Protein AF-A0A218WV09-F1 (afdb_monomer_lite)

Radius of gyration: 17.88 Å; chains: 1; bounding box: 42×37×56 Å

Secondary structure (DSSP, 8-state):
-EEEE-EETTEEEEEEEETTTTEEEEEEEETT-SBEEEEBSSPPTTT----SSPPB-GGG-TT-B-GGGT-S--EEEEE-TTS-EEEEEEEEEEEEETTTEEEEEEEEEEEEEE-SSSSTTSSEEEE-SSSTBSHHHHTHHHHTT-EEEE--SSTTS-EEEEEHHHHHHH---SS--PPB--SS--SS-B-----EEETTEEE-

Sequence (204 aa):
MTVPIPGKEGDFLVTVSLGLLSRSLTLILDTGCDLYWTQDIPCPDDGCYKQDDPYYEPSRSSTYSDPQFYHSPSTYKIFYEDKSYSYGYYAKDTLTLGPNYKFPNFVFSCGQNNSSNGFGSTAGILGLGKGTHTLVSQTAYKFNQIFCYCVPPTFSTNGYLLFGLEARKYCHPEMFTPLVSARPARPQYFVNLLSTTIEDQTLS

InterPro domains:
  IPR021109 Aspartic peptidase domain superfamily [G3DSA:2.40.70.10] (2-164)
  IPR021109 Aspartic peptidase domain superfamily [SSF50630] (10-203)
  IPR032861 Xylanase inhibitor, N-terminal [PF14543] (12-66)
  IPR032861 Xylanase inhibitor, N-terminal [PF14543] (71-164)
  IPR033121 Peptidase family A1 domain [PS51767] (12-204)
  IPR051708 Plant Aspartic Proteinase A1 [PTHR47967] (6-204)

Organism: Punica granatum (NCBI:txid22663)

Structure (mmCIF, N/CA/C/O backbone):
data_AF-A0A218WV09-F1
#
_entry.id   AF-A0A218WV09-F1
#
loop_
_atom_site.group_PDB
_atom_site.id
_atom_site.type_symbol
_atom_site.label_atom_id
_atom_site.label_alt_id
_atom_site.label_comp_id
_atom_site.label_asym_id
_atom_site.label_entity_id
_atom_site.label_seq_id
_atom_site.pdbx_PDB_ins_code
_atom_site.Cartn_x
_atom_site.Cartn_y
_atom_site.Cartn_z
_atom_site.occupancy
_atom_site.B_iso_or_equiv
_atom_site.auth_seq_id
_atom_site.auth_comp_id
_atom_site.auth_asym_id
_atom_site.auth_atom_id
_atom_site.pdbx_PDB_model_num
ATOM 1 N N . MET A 1 1 ? -6.439 -15.125 5.267 1.00 81.75 1 MET A N 1
ATOM 2 C CA . MET A 1 1 ? -4.965 -15.043 5.292 1.00 81.75 1 MET A CA 1
ATOM 3 C C . MET A 1 1 ? -4.560 -14.079 6.392 1.00 81.75 1 MET A C 1
ATOM 5 O O . MET A 1 1 ? -5.283 -13.104 6.534 1.00 81.75 1 MET A O 1
ATOM 9 N N . THR A 1 2 ? -3.445 -14.321 7.089 1.00 86.31 2 THR A N 1
ATOM 10 C CA . THR A 1 2 ? -2.868 -13.406 8.090 1.00 86.31 2 THR A CA 1
ATOM 11 C C . THR A 1 2 ? -1.506 -12.894 7.654 1.00 86.31 2 THR A C 1
ATOM 13 O O . THR A 1 2 ? -0.679 -13.677 7.191 1.00 86.31 2 THR A O 1
ATOM 16 N N . VAL A 1 3 ? -1.288 -11.590 7.809 1.00 90.31 3 VAL A N 1
ATOM 17 C CA . VAL A 1 3 ? -0.036 -10.887 7.520 1.00 90.31 3 VAL A CA 1
ATOM 18 C C . VAL A 1 3 ? 0.353 -10.078 8.766 1.00 90.31 3 VAL A C 1
ATOM 20 O O . VAL A 1 3 ? -0.510 -9.386 9.305 1.00 90.31 3 VAL A O 1
ATOM 23 N N . PRO A 1 4 ? 1.590 -10.181 9.281 1.00 92.38 4 PRO A N 1
ATOM 24 C CA . PRO A 1 4 ? 2.021 -9.394 10.436 1.00 92.38 4 PRO A CA 1
ATOM 25 C C . PRO A 1 4 ? 2.152 -7.910 10.074 1.00 92.38 4 PRO A C 1
ATOM 27 O O . PRO A 1 4 ? 2.563 -7.594 8.958 1.00 92.38 4 PRO A O 1
ATOM 30 N N . ILE A 1 5 ? 1.848 -7.024 11.027 1.00 92.75 5 ILE A N 1
ATOM 31 C CA . ILE A 1 5 ? 2.069 -5.576 10.884 1.00 92.75 5 ILE A CA 1
ATOM 32 C C . ILE A 1 5 ? 2.971 -5.042 12.013 1.00 92.75 5 ILE A C 1
ATOM 34 O O . ILE A 1 5 ? 2.480 -4.715 13.098 1.00 92.75 5 ILE A O 1
ATOM 38 N N . PRO A 1 6 ? 4.306 -5.031 11.829 1.00 93.56 6 PRO A N 1
ATOM 39 C CA . PRO A 1 6 ? 5.219 -4.404 12.781 1.00 93.56 6 PRO A CA 1
ATOM 40 C C . PRO A 1 6 ? 5.102 -2.877 12.720 1.00 93.56 6 PRO A C 1
ATOM 42 O O . PRO A 1 6 ? 4.717 -2.318 11.693 1.00 93.56 6 PRO A O 1
ATOM 45 N N . GLY A 1 7 ? 5.467 -2.206 13.810 1.00 91.94 7 GLY A N 1
ATOM 46 C CA . GLY A 1 7 ? 5.604 -0.752 13.838 1.00 91.94 7 GLY A CA 1
ATOM 47 C C . GLY A 1 7 ? 7.064 -0.312 13.718 1.00 91.94 7 GLY A C 1
ATOM 48 O O . GLY A 1 7 ? 7.947 -0.957 14.286 1.00 91.94 7 GLY A O 1
ATOM 49 N N . LYS A 1 8 ? 7.330 0.776 12.993 1.00 92.31 8 LYS A N 1
ATOM 50 C CA . LYS A 1 8 ? 8.666 1.374 12.848 1.00 92.31 8 LYS A CA 1
ATOM 51 C C . LYS A 1 8 ? 8.542 2.838 12.433 1.00 92.31 8 LYS A C 1
ATOM 53 O O . LYS A 1 8 ? 7.712 3.163 11.600 1.00 92.31 8 LYS A O 1
ATOM 58 N N . GLU A 1 9 ? 9.380 3.708 13.000 1.00 88.44 9 GLU A N 1
ATOM 59 C CA . GLU A 1 9 ? 9.508 5.124 12.588 1.00 88.44 9 GLU A CA 1
ATOM 60 C C . GLU A 1 9 ? 8.205 5.954 12.619 1.00 88.44 9 GLU A C 1
ATOM 62 O O . GLU A 1 9 ? 8.158 7.037 12.053 1.00 88.44 9 GLU A O 1
ATOM 67 N N . GLY A 1 10 ? 7.184 5.507 13.360 1.00 88.31 10 GLY A N 1
ATOM 68 C CA . GLY A 1 10 ? 5.880 6.180 13.427 1.00 88.31 10 GLY A CA 1
ATOM 69 C C . GLY A 1 10 ? 4.783 5.485 12.618 1.00 88.31 10 GLY A C 1
ATOM 70 O O . GLY A 1 10 ? 3.611 5.781 12.834 1.00 88.31 10 GLY A O 1
ATOM 71 N N . ASP A 1 11 ? 5.148 4.511 11.783 1.00 92.75 11 ASP A N 1
ATOM 72 C CA . ASP A 1 11 ? 4.255 3.834 10.847 1.00 92.75 11 ASP A CA 1
ATOM 73 C C . ASP A 1 11 ? 4.071 2.350 11.165 1.00 92.75 11 ASP A C 1
ATOM 75 O O . ASP A 1 11 ? 4.873 1.723 11.864 1.00 92.75 11 ASP A O 1
ATOM 79 N N . PHE A 1 12 ? 3.014 1.767 10.597 1.00 95.00 12 PHE A N 1
ATOM 80 C CA . PHE A 1 12 ? 2.786 0.325 10.589 1.00 95.00 12 PHE A CA 1
ATOM 81 C C . PHE A 1 12 ? 3.054 -0.230 9.207 1.00 95.00 12 PHE A C 1
ATOM 83 O O . PHE A 1 12 ? 2.583 0.298 8.200 1.00 95.00 12 PHE A O 1
ATOM 90 N N . LEU A 1 13 ? 3.830 -1.303 9.172 1.00 96.00 13 LEU A N 1
ATOM 91 C CA . LEU A 1 13 ? 4.426 -1.795 7.947 1.00 96.00 13 LEU A CA 1
ATOM 92 C C . LEU A 1 13 ? 3.831 -3.131 7.533 1.00 96.00 13 LEU A C 1
ATOM 94 O O . LEU A 1 13 ? 3.253 -3.866 8.330 1.00 96.00 13 LEU A O 1
ATOM 98 N N . VAL A 1 14 ? 4.018 -3.470 6.268 1.00 95.50 14 VAL A N 1
ATOM 99 C CA . VAL A 1 14 ? 3.651 -4.758 5.698 1.00 95.50 14 VAL A CA 1
ATOM 100 C C . VAL A 1 14 ? 4.717 -5.190 4.707 1.00 95.50 14 VAL A C 1
ATOM 102 O O . VAL A 1 14 ? 5.161 -4.405 3.873 1.00 95.50 14 VAL A O 1
ATOM 105 N N . THR A 1 15 ? 5.122 -6.454 4.785 1.00 95.75 15 THR A N 1
ATOM 106 C CA . THR A 1 15 ? 6.059 -7.030 3.821 1.00 95.75 15 THR A CA 1
ATOM 107 C C . THR A 1 15 ? 5.295 -7.815 2.766 1.00 95.75 15 THR A C 1
ATOM 109 O O . THR A 1 15 ? 4.541 -8.744 3.073 1.00 95.75 15 THR A O 1
ATOM 112 N N . VAL A 1 16 ? 5.520 -7.456 1.509 1.00 95.44 16 VAL A N 1
ATOM 113 C CA . VAL A 1 16 ? 5.020 -8.169 0.329 1.00 95.44 16 VAL A CA 1
ATOM 114 C C . VAL A 1 16 ? 6.201 -8.586 -0.533 1.00 95.44 16 VAL A C 1
ATOM 116 O O . VAL A 1 16 ? 7.297 -8.067 -0.349 1.00 95.44 16 VAL A O 1
ATOM 119 N N . SER A 1 17 ? 6.008 -9.495 -1.484 1.00 95.00 17 SER A N 1
ATOM 120 C CA . SER A 1 17 ? 7.031 -9.747 -2.503 1.00 95.00 17 SER A CA 1
ATOM 121 C C . SER A 1 17 ? 6.534 -9.388 -3.894 1.00 95.00 17 SER A C 1
ATOM 123 O O . SER A 1 17 ? 5.402 -9.719 -4.245 1.00 95.00 17 SER A O 1
ATOM 125 N N . LEU A 1 18 ? 7.392 -8.765 -4.701 1.00 93.88 18 LEU A N 1
ATOM 126 C CA . LEU A 1 18 ? 7.148 -8.530 -6.125 1.00 93.88 18 LEU A CA 1
ATOM 127 C C . LEU A 1 18 ? 8.084 -9.382 -6.991 1.00 93.88 18 LEU A C 1
ATOM 129 O O . LEU A 1 18 ? 9.276 -9.527 -6.699 1.00 93.88 18 LEU A O 1
ATOM 133 N N . GLY A 1 19 ? 7.526 -9.924 -8.073 1.00 91.25 19 GLY A N 1
ATOM 134 C CA . GLY A 1 19 ? 8.240 -10.698 -9.085 1.00 91.25 19 GLY A CA 1
ATOM 135 C C . GLY A 1 19 ? 8.457 -12.170 -8.738 1.00 91.25 19 GLY A C 1
ATOM 136 O O . GLY A 1 19 ? 8.300 -12.605 -7.598 1.00 91.25 19 GLY A O 1
ATOM 137 N N . LEU A 1 20 ? 8.821 -12.971 -9.746 1.00 73.44 20 LEU A N 1
ATOM 138 C CA . LEU A 1 20 ? 8.926 -14.434 -9.616 1.00 73.44 20 LEU A CA 1
ATOM 139 C C . LEU A 1 20 ? 10.106 -14.905 -8.742 1.00 73.44 20 LEU A C 1
ATOM 141 O O . LEU A 1 20 ? 10.037 -15.982 -8.154 1.00 73.44 20 LEU A O 1
ATOM 145 N N . LEU A 1 21 ? 11.163 -14.094 -8.621 1.00 69.75 21 LEU A N 1
ATOM 146 C CA . LEU A 1 21 ? 12.259 -14.310 -7.664 1.00 69.75 21 LEU A CA 1
ATOM 147 C C . LEU A 1 21 ? 12.005 -13.629 -6.304 1.00 69.75 21 LEU A C 1
ATOM 149 O O . LEU A 1 21 ? 12.926 -13.543 -5.497 1.00 69.75 21 LEU A O 1
ATOM 153 N N . SER A 1 22 ? 10.769 -13.164 -6.070 1.00 64.31 22 SER A N 1
ATOM 154 C CA . SER A 1 22 ? 10.226 -12.622 -4.821 1.00 64.31 22 SER A CA 1
ATOM 155 C C . SER A 1 22 ? 11.206 -11.750 -4.044 1.00 64.31 22 SER A C 1
ATOM 157 O O . SER A 1 22 ? 11.733 -12.161 -3.009 1.00 64.31 22 SER A O 1
ATOM 159 N N . ARG A 1 23 ? 11.428 -10.515 -4.503 1.00 83.94 23 ARG A N 1
ATOM 160 C CA . ARG A 1 23 ? 12.055 -9.523 -3.623 1.00 83.94 23 ARG A CA 1
ATOM 161 C C . ARG A 1 23 ? 11.025 -9.042 -2.623 1.00 83.94 23 ARG A C 1
ATOM 163 O O . ARG A 1 23 ? 9.975 -8.546 -3.027 1.00 83.94 23 ARG A O 1
ATOM 170 N N . SER A 1 24 ? 11.326 -9.225 -1.345 1.00 93.19 24 SER A N 1
ATOM 171 C CA . SER A 1 24 ? 10.521 -8.672 -0.265 1.00 93.19 24 SER A CA 1
ATOM 172 C C . SER A 1 24 ? 10.696 -7.161 -0.205 1.00 93.19 24 SER A C 1
ATOM 174 O O . SER A 1 24 ? 11.817 -6.667 -0.273 1.00 93.19 24 SER A O 1
ATOM 176 N N . LEU A 1 25 ? 9.575 -6.462 -0.094 1.00 95.69 25 LEU A N 1
ATOM 177 C CA . LEU A 1 25 ? 9.480 -5.020 0.041 1.00 95.69 25 LEU A CA 1
ATOM 178 C C . LEU A 1 25 ? 8.601 -4.723 1.248 1.00 95.69 25 LEU A C 1
ATOM 180 O O . LEU A 1 25 ? 7.471 -5.213 1.345 1.00 95.69 25 LEU A O 1
ATOM 184 N N . THR A 1 26 ? 9.133 -3.930 2.160 1.00 97.06 26 THR A N 1
ATOM 185 C CA . THR A 1 26 ? 8.478 -3.490 3.381 1.00 97.06 26 THR A CA 1
ATOM 186 C C . THR A 1 26 ? 7.917 -2.102 3.147 1.00 97.06 26 THR A C 1
ATOM 188 O O . THR A 1 26 ? 8.650 -1.148 2.893 1.00 97.06 26 THR A O 1
ATOM 191 N N . LEU A 1 27 ? 6.596 -2.009 3.201 1.00 97.44 27 LEU A N 1
ATOM 192 C CA . LEU A 1 27 ? 5.825 -0.847 2.781 1.00 97.44 27 LEU A CA 1
ATOM 193 C C . LEU A 1 27 ? 5.017 -0.315 3.958 1.00 97.44 27 LEU A C 1
ATOM 195 O O . LEU A 1 27 ? 4.593 -1.092 4.814 1.00 97.44 27 LEU A O 1
ATOM 199 N N . ILE A 1 28 ? 4.744 0.983 3.962 1.00 97.12 28 ILE A N 1
ATOM 200 C CA . ILE A 1 28 ? 3.787 1.591 4.888 1.00 97.12 28 ILE A CA 1
ATOM 201 C C . ILE A 1 28 ? 2.377 1.114 4.526 1.00 97.12 28 ILE A C 1
ATOM 203 O O . ILE A 1 28 ? 1.977 1.131 3.358 1.00 97.12 28 ILE A O 1
ATOM 207 N N . LEU A 1 29 ? 1.621 0.666 5.526 1.00 96.00 29 LEU A N 1
ATOM 208 C CA . LEU A 1 29 ? 0.231 0.256 5.377 1.00 96.00 29 LEU A CA 1
ATOM 209 C C . LEU A 1 29 ? -0.692 1.477 5.461 1.00 96.00 29 LEU A C 1
ATOM 211 O O . LEU A 1 29 ? -0.882 2.029 6.542 1.00 96.00 29 LEU A O 1
ATOM 215 N N . ASP A 1 30 ? -1.325 1.857 4.350 1.00 95.50 30 ASP A N 1
ATOM 216 C CA . ASP A 1 30 ? -2.098 3.103 4.284 1.00 95.50 30 ASP A CA 1
ATOM 217 C C . ASP A 1 30 ? -3.535 2.876 3.783 1.00 95.50 30 ASP A C 1
ATOM 219 O O . ASP A 1 30 ? -3.783 2.607 2.607 1.00 95.50 30 ASP A O 1
ATOM 223 N N . THR A 1 31 ? -4.523 3.011 4.674 1.00 95.00 31 THR A N 1
ATOM 224 C CA . THR A 1 31 ? -5.956 2.904 4.321 1.00 95.00 31 THR A CA 1
ATOM 225 C C . THR A 1 31 ? -6.530 4.168 3.673 1.00 95.00 31 THR A C 1
ATOM 227 O O . THR A 1 31 ? -7.656 4.141 3.166 1.00 95.00 31 THR A O 1
ATOM 230 N N . GLY A 1 32 ? -5.768 5.262 3.664 1.00 93.06 32 GLY A N 1
ATOM 231 C CA . GLY A 1 32 ? -6.100 6.526 3.021 1.00 93.06 32 GLY A CA 1
ATOM 232 C C . GLY A 1 32 ? -5.577 6.669 1.587 1.00 93.06 32 GLY A C 1
ATOM 233 O O . GLY A 1 32 ? -6.049 7.554 0.871 1.00 93.06 32 GLY A O 1
ATOM 234 N N . CYS A 1 33 ? -4.671 5.789 1.149 1.00 93.12 33 CYS A N 1
ATOM 235 C CA . CYS A 1 33 ? -4.079 5.777 -0.193 1.00 93.12 33 CYS A CA 1
ATOM 236 C C . CYS A 1 33 ? -4.790 4.799 -1.153 1.00 93.12 33 CYS A C 1
ATOM 238 O O . CYS A 1 33 ? -5.157 3.681 -0.777 1.00 93.12 33 CYS A O 1
ATOM 240 N N . ASP A 1 34 ? -4.967 5.195 -2.418 1.00 91.56 34 ASP A N 1
ATOM 241 C CA . ASP A 1 34 ? -5.608 4.412 -3.489 1.00 91.56 34 ASP A CA 1
ATOM 242 C C . ASP A 1 34 ? -4.667 3.640 -4.415 1.00 91.56 34 ASP A C 1
ATOM 244 O O . ASP A 1 34 ? -5.123 3.038 -5.397 1.00 91.56 34 ASP A O 1
ATOM 248 N N . LEU A 1 35 ? -3.379 3.586 -4.101 1.00 93.25 35 LEU A N 1
ATOM 249 C CA . LEU A 1 35 ? -2.423 2.854 -4.915 1.00 93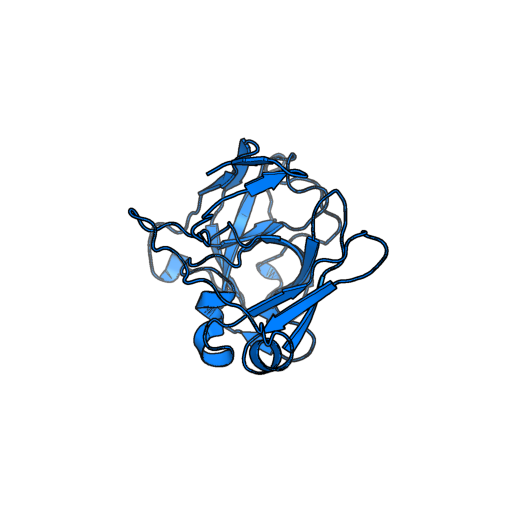.25 35 LEU A CA 1
ATOM 250 C C . LEU A 1 35 ? -1.333 2.191 -4.077 1.00 93.25 35 LEU A C 1
ATOM 252 O O . LEU A 1 35 ? -1.027 2.600 -2.959 1.00 93.25 35 LEU A O 1
ATOM 256 N N . TYR A 1 36 ? -0.743 1.147 -4.645 1.00 95.62 36 TYR A N 1
ATOM 257 C CA . TYR A 1 36 ? 0.544 0.624 -4.207 1.00 95.62 36 TYR A CA 1
ATOM 258 C C . TYR A 1 36 ? 1.632 1.278 -5.068 1.00 95.62 36 TYR A C 1
ATOM 260 O O . TYR A 1 36 ? 1.615 1.095 -6.285 1.00 95.62 36 TYR A O 1
ATOM 268 N N . TRP A 1 37 ? 2.584 1.989 -4.451 1.00 96.25 37 TRP A N 1
ATOM 269 C CA . TRP A 1 37 ? 3.856 2.340 -5.087 1.00 96.25 37 TRP A CA 1
ATOM 270 C C . TRP A 1 37 ? 5.095 1.840 -4.321 1.00 96.25 37 TRP A C 1
ATOM 272 O O . TRP A 1 37 ? 5.062 1.667 -3.102 1.00 96.25 37 TRP A O 1
ATOM 282 N N . THR A 1 38 ? 6.196 1.621 -5.043 1.00 96.69 38 THR A N 1
ATOM 283 C CA . THR A 1 38 ? 7.529 1.336 -4.484 1.00 96.69 38 THR A CA 1
ATOM 284 C C . THR A 1 38 ? 8.628 1.989 -5.316 1.00 96.69 38 THR A C 1
ATOM 286 O O . THR A 1 38 ? 8.418 2.226 -6.504 1.00 96.69 38 THR A O 1
ATOM 289 N N . GLN A 1 39 ? 9.789 2.272 -4.721 1.00 95.81 39 GLN A N 1
ATOM 290 C CA . GLN A 1 39 ? 10.946 2.773 -5.468 1.00 95.81 39 GLN A CA 1
ATOM 291 C C . GLN A 1 39 ? 11.576 1.664 -6.321 1.00 95.81 39 GLN A C 1
ATOM 293 O O . GLN A 1 39 ? 11.763 0.529 -5.863 1.00 95.81 39 GLN A O 1
ATOM 298 N N . ASP A 1 40 ? 11.944 1.998 -7.553 1.00 93.50 40 ASP A N 1
ATOM 299 C CA . ASP A 1 40 ? 12.523 1.063 -8.513 1.00 93.50 40 ASP A CA 1
ATOM 300 C C . ASP A 1 40 ? 13.805 1.593 -9.166 1.00 93.50 40 ASP A C 1
ATOM 302 O O . ASP A 1 40 ? 14.111 2.782 -9.110 1.00 93.50 40 ASP A O 1
ATOM 306 N N . ILE A 1 41 ? 14.581 0.685 -9.767 1.00 90.81 41 ILE A N 1
ATOM 307 C CA . ILE A 1 41 ? 15.808 1.018 -10.497 1.00 90.81 41 ILE A CA 1
ATOM 308 C C . ILE A 1 41 ? 15.689 0.799 -12.017 1.00 90.81 41 ILE A C 1
ATOM 310 O O . ILE A 1 41 ? 15.055 -0.169 -12.444 1.00 90.81 41 ILE A O 1
ATOM 314 N N . PRO A 1 42 ? 16.370 1.627 -12.840 1.00 89.81 42 PRO A N 1
ATOM 315 C CA . PRO A 1 42 ? 17.249 2.733 -12.440 1.00 89.81 42 PRO A CA 1
ATOM 316 C C . PRO A 1 42 ? 16.455 3.867 -11.791 1.00 89.81 42 PRO A C 1
ATOM 318 O O . PRO A 1 42 ? 15.387 4.212 -12.278 1.00 89.81 42 PRO A O 1
ATOM 321 N N . CYS A 1 43 ? 16.969 4.409 -10.686 1.00 85.88 43 CYS A N 1
ATOM 322 C CA . CYS A 1 43 ? 16.394 5.603 -10.090 1.00 85.88 43 CYS A CA 1
ATOM 323 C C . CYS A 1 43 ? 17.270 6.802 -10.462 1.00 85.88 43 CYS A C 1
ATOM 325 O O . CYS A 1 43 ? 18.494 6.690 -10.352 1.00 85.88 43 CYS A O 1
ATOM 327 N N . PRO A 1 44 ? 16.688 7.925 -10.914 1.00 85.62 44 PRO A N 1
ATOM 328 C CA . PRO A 1 44 ? 17.417 9.173 -11.095 1.00 85.62 44 PRO A CA 1
ATOM 329 C C . PRO A 1 44 ? 18.179 9.551 -9.819 1.00 85.62 44 PRO A C 1
ATOM 331 O O . PRO A 1 44 ? 17.666 9.337 -8.723 1.00 85.62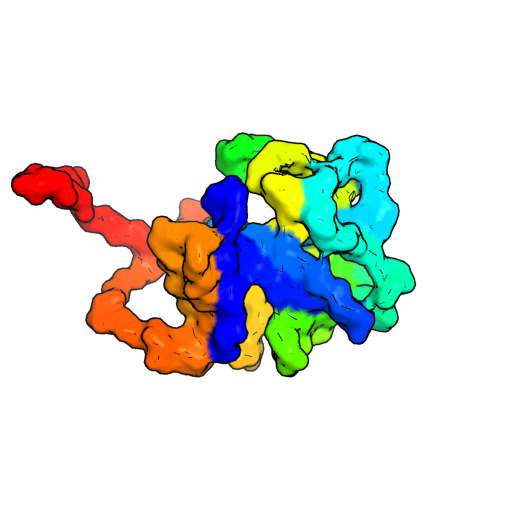 44 PRO A O 1
ATOM 334 N N . ASP A 1 45 ? 19.379 10.122 -9.959 1.00 71.38 45 ASP A N 1
ATOM 335 C CA . ASP A 1 45 ? 20.351 10.269 -8.859 1.00 71.38 45 ASP A CA 1
ATOM 336 C C . ASP A 1 45 ? 19.819 11.031 -7.619 1.00 71.38 45 ASP A C 1
ATOM 338 O O . ASP A 1 45 ? 20.285 10.780 -6.511 1.00 71.38 45 ASP A O 1
ATOM 342 N N . ASP A 1 46 ? 18.784 11.868 -7.782 1.00 78.38 46 ASP A N 1
ATOM 343 C CA . ASP A 1 46 ? 18.085 12.590 -6.698 1.00 78.38 46 ASP A CA 1
ATOM 344 C C . ASP A 1 46 ? 16.597 12.203 -6.544 1.00 78.38 46 ASP A C 1
ATOM 346 O O . ASP A 1 46 ? 15.854 12.817 -5.778 1.00 78.38 46 ASP A O 1
ATOM 350 N N . GLY A 1 47 ? 16.126 11.218 -7.311 1.00 88.38 47 GLY A N 1
ATOM 351 C CA . GLY A 1 47 ? 14.718 10.828 -7.375 1.00 88.38 47 GLY A CA 1
ATOM 352 C C . GLY A 1 47 ? 14.290 9.824 -6.304 1.00 88.38 47 GLY A C 1
ATOM 353 O O . GLY A 1 47 ? 13.099 9.694 -6.040 1.00 88.38 47 GLY A O 1
ATOM 354 N N . CYS A 1 48 ? 15.226 9.121 -5.667 1.00 94.62 48 CYS A N 1
ATOM 355 C CA . CYS A 1 48 ? 14.911 8.127 -4.642 1.00 94.62 48 CYS A CA 1
ATOM 356 C C . CYS A 1 48 ? 15.609 8.429 -3.327 1.00 94.62 48 CYS A C 1
ATOM 358 O O . CYS A 1 48 ? 16.781 8.806 -3.284 1.00 94.62 48 CYS A O 1
ATOM 360 N N . TYR A 1 49 ? 14.896 8.189 -2.234 1.00 94.44 49 TYR A N 1
ATOM 361 C CA . TYR A 1 49 ? 15.463 8.230 -0.897 1.00 94.44 49 TYR A CA 1
ATOM 362 C C . TYR A 1 49 ? 16.029 6.860 -0.516 1.00 94.44 49 TYR A C 1
ATOM 364 O O . TYR A 1 49 ? 15.649 5.821 -1.058 1.00 94.44 49 TYR A O 1
ATOM 372 N N . LYS A 1 50 ? 16.949 6.852 0.451 1.00 93.94 50 LYS A N 1
ATOM 373 C CA . LYS A 1 50 ? 17.525 5.609 0.969 1.00 93.94 50 LYS A CA 1
ATOM 374 C C . LYS A 1 50 ? 16.465 4.809 1.722 1.00 93.94 50 LYS A C 1
ATOM 376 O O . LYS A 1 50 ? 15.863 5.322 2.658 1.00 93.94 50 LYS A O 1
ATOM 381 N N . GLN A 1 51 ? 16.317 3.547 1.353 1.00 94.38 51 GLN A N 1
ATOM 382 C CA . GLN A 1 51 ? 15.459 2.569 2.017 1.00 94.38 51 GLN A CA 1
ATOM 383 C C . GLN A 1 51 ? 16.288 1.378 2.514 1.00 94.38 51 GLN A C 1
ATOM 385 O O . GLN A 1 51 ? 17.406 1.161 2.041 1.00 94.38 51 GLN A O 1
ATOM 390 N N . ASP A 1 52 ? 15.740 0.614 3.456 1.00 95.75 52 ASP A N 1
ATOM 391 C CA . ASP A 1 52 ? 16.397 -0.571 4.022 1.00 95.75 52 ASP A CA 1
ATOM 392 C C . ASP A 1 52 ? 16.388 -1.759 3.055 1.00 95.75 52 ASP A C 1
ATOM 394 O O . ASP A 1 52 ? 17.396 -2.450 2.886 1.00 95.75 52 ASP A O 1
ATOM 398 N N . ASP A 1 53 ? 15.244 -2.000 2.413 1.00 95.31 53 ASP A N 1
ATOM 399 C CA . ASP A 1 53 ? 15.107 -3.068 1.427 1.00 95.31 53 ASP A CA 1
ATOM 400 C C . ASP A 1 53 ? 15.778 -2.673 0.103 1.00 95.31 53 ASP A C 1
ATOM 402 O O . ASP A 1 53 ? 15.819 -1.492 -0.241 1.00 95.31 53 ASP A O 1
ATOM 406 N N . PRO A 1 54 ? 16.252 -3.623 -0.718 1.00 92.88 54 PRO A N 1
ATOM 407 C CA . PRO A 1 54 ? 16.702 -3.308 -2.068 1.00 92.88 54 PRO A CA 1
ATOM 408 C C . PRO A 1 54 ? 15.579 -2.681 -2.901 1.00 92.88 54 PRO A C 1
ATOM 410 O O . PRO A 1 54 ? 14.432 -3.120 -2.825 1.00 92.88 54 PRO A O 1
ATOM 413 N N . TYR A 1 55 ? 15.924 -1.730 -3.770 1.00 93.81 55 TYR A N 1
ATOM 414 C CA . TYR A 1 55 ? 14.983 -1.206 -4.760 1.00 93.81 55 TYR A CA 1
ATOM 415 C C . TYR A 1 55 ? 14.391 -2.330 -5.624 1.00 93.81 55 TYR A C 1
ATOM 417 O O . TYR A 1 55 ? 15.052 -3.349 -5.905 1.00 93.81 55 TYR A O 1
ATOM 425 N N . TYR A 1 56 ? 13.147 -2.139 -6.066 1.00 94.50 56 TYR A N 1
ATOM 426 C CA . TYR A 1 56 ? 12.536 -3.025 -7.049 1.00 94.50 56 TYR A CA 1
ATOM 427 C C . TYR A 1 56 ? 13.299 -2.931 -8.378 1.00 94.50 56 TYR A C 1
ATOM 429 O O . TYR A 1 56 ? 13.717 -1.860 -8.801 1.00 94.50 56 TYR A O 1
ATOM 437 N N . GLU A 1 57 ? 13.524 -4.066 -9.035 1.00 92.56 57 GLU A N 1
ATOM 438 C CA . GLU A 1 57 ? 14.338 -4.134 -10.250 1.00 92.56 57 GLU A CA 1
ATOM 439 C C . GLU A 1 57 ? 13.555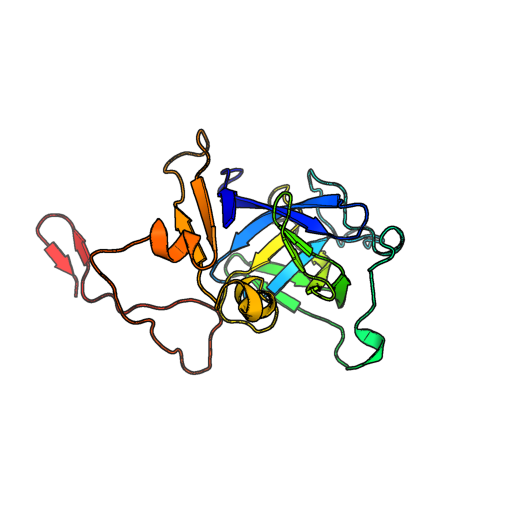 -4.881 -11.339 1.00 92.56 57 GLU A C 1
ATOM 441 O O . GLU A 1 57 ? 13.604 -6.118 -11.380 1.00 92.56 57 GLU A O 1
ATOM 446 N N . PRO A 1 58 ? 12.828 -4.154 -12.214 1.00 91.12 58 PRO A N 1
ATOM 447 C CA . PRO A 1 58 ? 11.982 -4.745 -13.252 1.00 91.12 58 PRO A CA 1
ATOM 448 C C . PRO A 1 58 ? 12.708 -5.789 -14.110 1.00 91.12 58 PRO A C 1
ATOM 450 O O . PRO A 1 58 ? 12.175 -6.863 -14.384 1.00 91.12 58 PRO A O 1
ATOM 453 N N . SER A 1 59 ? 13.968 -5.515 -14.469 1.00 90.62 59 SER A N 1
ATOM 454 C CA . SER A 1 59 ? 14.806 -6.374 -15.322 1.00 90.62 59 SER A CA 1
ATOM 455 C C . SER A 1 59 ? 15.081 -7.764 -14.736 1.00 90.62 59 SER A C 1
ATOM 457 O O . SER A 1 59 ? 15.471 -8.675 -15.466 1.00 90.62 59 SER A O 1
ATOM 459 N N . ARG A 1 60 ? 14.879 -7.952 -13.425 1.00 91.19 60 ARG A N 1
ATOM 460 C CA . ARG A 1 60 ? 15.105 -9.227 -12.728 1.00 91.19 60 ARG A CA 1
ATOM 461 C C . ARG A 1 60 ? 13.840 -10.039 -12.500 1.00 91.19 60 ARG A C 1
ATOM 463 O O . ARG A 1 60 ? 13.925 -11.128 -11.928 1.00 91.19 60 ARG A O 1
ATOM 470 N N . SER A 1 61 ? 12.688 -9.545 -12.937 1.00 92.62 61 SER A N 1
ATOM 471 C CA . SER A 1 61 ? 11.431 -10.272 -12.849 1.00 92.62 61 SER A CA 1
ATOM 472 C C . SER A 1 61 ? 10.999 -10.773 -14.222 1.00 92.62 61 SER A C 1
ATOM 474 O O . SER A 1 61 ? 10.702 -9.998 -15.124 1.00 92.62 61 SER A O 1
ATOM 476 N N . SER A 1 62 ? 10.904 -12.093 -14.378 1.00 93.00 62 SER A N 1
ATOM 477 C CA . SER A 1 62 ? 10.387 -12.710 -15.606 1.00 93.00 62 SER A CA 1
ATOM 478 C C . SER A 1 62 ? 8.875 -12.543 -15.786 1.00 93.00 62 SER A C 1
ATOM 480 O O . SER A 1 62 ? 8.350 -12.878 -16.845 1.00 93.00 62 SER A O 1
ATOM 482 N N . THR A 1 63 ? 8.170 -12.058 -14.760 1.00 93.69 63 THR A N 1
ATOM 483 C CA . THR A 1 63 ? 6.727 -11.780 -14.790 1.00 93.69 63 THR A CA 1
ATOM 484 C C . THR A 1 63 ? 6.408 -10.288 -14.867 1.00 93.69 63 THR A C 1
ATOM 486 O O . THR A 1 63 ? 5.230 -9.928 -14.894 1.00 93.69 63 THR A O 1
ATOM 489 N N . TYR A 1 64 ? 7.433 -9.430 -14.925 1.00 92.94 64 TYR A N 1
ATOM 490 C CA . TYR A 1 64 ? 7.254 -8.005 -15.159 1.00 92.94 64 TYR A CA 1
ATOM 491 C C . TYR A 1 64 ? 6.673 -7.753 -16.552 1.00 92.94 64 TYR A C 1
ATOM 493 O O . TYR A 1 64 ? 7.062 -8.377 -17.542 1.00 92.94 64 TYR A O 1
ATOM 501 N N . SER A 1 65 ? 5.752 -6.800 -16.634 1.00 89.88 65 SER A N 1
ATOM 502 C CA . SER A 1 65 ? 5.259 -6.264 -17.896 1.00 89.88 65 SER A CA 1
ATOM 503 C C . SER A 1 65 ? 4.957 -4.776 -17.768 1.00 89.88 65 SER A C 1
ATOM 505 O O . SER A 1 65 ? 4.366 -4.318 -16.787 1.00 89.88 65 SER A O 1
ATOM 507 N N . ASP A 1 66 ? 5.353 -4.020 -18.787 1.00 82.06 66 ASP A N 1
ATOM 508 C CA . ASP A 1 66 ? 5.078 -2.591 -18.862 1.00 82.06 66 ASP A CA 1
ATOM 509 C C . ASP A 1 66 ? 3.628 -2.360 -19.343 1.00 82.06 66 ASP A C 1
ATOM 511 O O . ASP A 1 66 ? 3.261 -2.803 -20.441 1.00 82.06 66 ASP A O 1
ATOM 515 N N . PRO A 1 67 ? 2.765 -1.680 -18.563 1.00 69.06 67 PRO A N 1
ATOM 516 C CA . PRO A 1 67 ? 1.409 -1.348 -18.987 1.00 69.06 67 PRO A CA 1
ATOM 517 C C . PRO A 1 67 ? 1.361 -0.352 -20.155 1.00 69.06 67 PRO A C 1
ATOM 519 O O . PRO A 1 67 ? 0.295 -0.222 -20.766 1.00 69.06 67 PRO A O 1
ATOM 522 N N . GLN A 1 68 ? 2.481 0.291 -20.525 1.00 62.66 68 GLN A N 1
ATOM 523 C CA . GLN A 1 68 ? 2.594 1.153 -21.711 1.00 62.66 68 GLN A CA 1
ATOM 524 C C . GLN A 1 68 ? 2.149 0.473 -23.007 1.00 62.66 68 GLN A C 1
ATOM 526 O O . GLN A 1 68 ? 1.766 1.161 -23.950 1.00 62.66 68 GLN A O 1
ATOM 531 N N . PHE A 1 69 ? 2.128 -0.861 -23.056 1.00 54.88 69 PHE A N 1
ATOM 532 C CA . PHE A 1 69 ? 1.666 -1.581 -24.239 1.00 54.88 69 PHE A CA 1
ATOM 533 C C . PHE A 1 69 ? 0.158 -1.424 -24.522 1.00 54.88 69 PHE A C 1
ATOM 535 O O . PHE A 1 69 ? -0.283 -1.822 -25.598 1.00 54.88 69 PHE A O 1
ATOM 542 N N . TYR A 1 70 ? -0.638 -0.852 -23.600 1.00 51.12 70 TYR A N 1
ATOM 543 C CA . TYR A 1 70 ? -2.097 -0.796 -23.765 1.00 51.12 70 TYR A CA 1
ATOM 544 C C . TYR A 1 70 ? -2.766 0.576 -23.572 1.00 51.12 70 TYR A C 1
ATOM 546 O O . TYR A 1 70 ? -3.684 0.847 -24.339 1.00 51.12 70 TYR A O 1
ATOM 554 N N . HIS A 1 71 ? -2.354 1.471 -22.656 1.00 50.53 71 HIS A N 1
ATOM 555 C CA . HIS A 1 71 ? -3.042 2.772 -22.479 1.00 50.53 71 HIS A CA 1
ATOM 556 C C . HIS A 1 71 ? -2.151 3.902 -21.919 1.00 50.53 71 HIS A C 1
ATOM 558 O O . HIS A 1 71 ? -1.343 3.688 -21.021 1.00 50.53 71 HIS A O 1
ATOM 564 N N . SER A 1 72 ? -2.353 5.124 -22.431 1.00 51.44 72 SER A N 1
ATOM 565 C CA . SER A 1 72 ? -1.765 6.384 -21.945 1.00 51.44 72 SER A CA 1
ATOM 566 C C . SER A 1 72 ? -2.816 7.165 -21.134 1.00 51.44 72 SER A C 1
ATOM 568 O O . SER A 1 72 ? -3.969 7.211 -21.575 1.00 51.44 72 SER A O 1
ATOM 570 N N . PRO A 1 73 ? -2.474 7.789 -19.988 1.00 58.28 73 PRO A N 1
ATOM 571 C CA . PRO A 1 73 ? -1.123 7.983 -19.462 1.00 58.28 73 PRO A CA 1
ATOM 572 C C . PRO A 1 73 ? -0.614 6.796 -18.636 1.00 58.28 73 PRO A C 1
ATOM 574 O O . PRO A 1 73 ? -1.297 6.287 -17.753 1.00 58.28 73 PRO A O 1
ATOM 577 N N . SER A 1 74 ? 0.635 6.406 -18.891 1.00 80.44 74 SER A N 1
ATOM 578 C CA . SER A 1 74 ? 1.377 5.398 -18.126 1.00 80.44 74 SER A CA 1
ATOM 579 C C . SER A 1 74 ? 1.964 5.936 -16.820 1.00 80.44 74 SER A C 1
ATOM 581 O O . SER A 1 74 ? 2.625 5.192 -16.105 1.00 80.44 74 SER A O 1
ATOM 583 N N . THR A 1 75 ? 1.749 7.215 -16.504 1.00 90.06 75 THR A N 1
ATOM 584 C CA . THR A 1 75 ? 2.356 7.893 -15.356 1.00 90.06 75 THR A CA 1
ATOM 585 C C . THR A 1 75 ? 1.379 8.087 -14.207 1.00 90.06 75 THR A C 1
ATOM 587 O O . THR A 1 75 ? 0.170 8.220 -14.406 1.00 90.06 75 THR A O 1
ATOM 590 N N . TYR A 1 76 ? 1.915 8.142 -12.990 1.00 91.44 76 TYR A N 1
ATOM 591 C CA . TYR A 1 76 ? 1.160 8.491 -11.792 1.00 91.44 76 TYR A CA 1
ATOM 592 C C . TYR A 1 76 ? 1.848 9.623 -11.03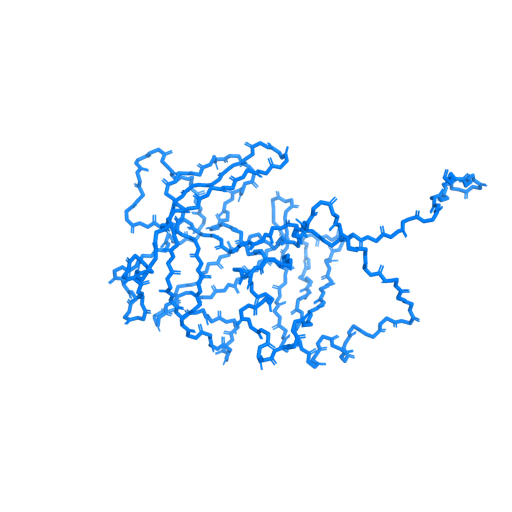3 1.00 91.44 76 TYR A C 1
ATOM 594 O O . TYR A 1 76 ? 3.060 9.838 -11.142 1.00 91.44 76 TYR A O 1
ATOM 602 N N . LYS A 1 77 ? 1.042 10.350 -10.259 1.00 94.19 77 LYS A N 1
ATOM 603 C CA . LYS A 1 77 ? 1.503 11.354 -9.307 1.00 94.19 77 LYS A CA 1
ATOM 604 C C . LYS A 1 77 ? 0.636 11.297 -8.062 1.00 94.19 77 LYS A C 1
ATOM 606 O O . LYS A 1 77 ? -0.587 11.312 -8.190 1.00 94.19 77 LYS A O 1
ATOM 611 N N . ILE A 1 78 ? 1.259 11.270 -6.891 1.00 93.88 78 ILE A N 1
ATOM 612 C CA . ILE A 1 78 ? 0.566 11.307 -5.604 1.00 93.88 78 ILE A CA 1
ATOM 613 C C . ILE A 1 78 ? 1.220 12.327 -4.672 1.00 93.88 78 ILE A C 1
ATOM 615 O O . ILE A 1 78 ? 2.441 12.477 -4.654 1.00 93.88 78 ILE A O 1
ATOM 619 N N . PHE A 1 79 ? 0.374 13.033 -3.926 1.00 94.81 79 PHE A N 1
ATOM 620 C CA . PHE A 1 79 ? 0.744 14.009 -2.908 1.00 94.81 79 PHE A CA 1
ATOM 621 C C . PHE A 1 79 ? 0.019 13.648 -1.617 1.00 94.81 79 PHE A C 1
ATOM 623 O O . PHE A 1 79 ? -1.190 13.406 -1.643 1.00 94.81 79 PHE A O 1
ATOM 630 N N . TYR A 1 80 ? 0.747 13.649 -0.511 1.00 94.31 80 TYR A N 1
ATOM 631 C CA . TYR A 1 80 ? 0.220 13.359 0.815 1.00 94.31 80 TYR A CA 1
ATOM 632 C C . TYR A 1 80 ? -0.029 14.651 1.602 1.00 94.31 80 TYR A C 1
ATOM 634 O O . TYR A 1 80 ? 0.467 15.728 1.257 1.00 94.31 80 TYR A O 1
ATOM 642 N N . GLU A 1 81 ? -0.827 14.558 2.668 1.00 91.62 81 GLU A N 1
ATOM 643 C CA . GLU A 1 81 ? -1.192 15.714 3.503 1.00 91.62 81 GLU A CA 1
ATOM 644 C C . GLU A 1 81 ? 0.014 16.323 4.237 1.00 91.62 81 GLU A C 1
ATOM 646 O O . GLU A 1 81 ? 0.067 17.534 4.458 1.00 91.62 81 GLU A O 1
ATOM 651 N N . ASP A 1 82 ? 1.023 15.505 4.539 1.00 92.19 82 ASP A N 1
ATOM 652 C CA . ASP A 1 82 ? 2.299 15.917 5.134 1.00 92.19 82 ASP A CA 1
ATOM 653 C C . ASP A 1 82 ? 3.260 16.583 4.125 1.00 92.19 82 ASP A C 1
ATOM 655 O O . ASP A 1 82 ? 4.387 16.939 4.474 1.00 92.19 82 ASP A O 1
ATOM 659 N N . LYS A 1 83 ? 2.795 16.799 2.884 1.00 94.94 83 LYS A N 1
ATOM 660 C CA . LYS A 1 83 ? 3.529 17.367 1.741 1.00 94.94 83 LYS A CA 1
ATOM 661 C C . LYS A 1 83 ? 4.599 16.448 1.148 1.00 94.94 83 LYS A C 1
ATOM 663 O O . LYS A 1 83 ? 5.334 16.897 0.265 1.00 94.94 83 LYS A O 1
ATOM 668 N N . SER A 1 84 ? 4.696 15.196 1.590 1.00 95.81 84 SER A N 1
ATOM 669 C CA . SER A 1 84 ? 5.466 14.182 0.871 1.00 95.81 84 SER A CA 1
ATOM 670 C C . SER A 1 84 ? 4.797 13.846 -0.471 1.00 95.81 84 SER A C 1
ATOM 672 O O . SER A 1 84 ? 3.612 14.131 -0.697 1.00 95.81 84 SER A O 1
ATOM 674 N N . TYR A 1 85 ? 5.561 13.297 -1.413 1.00 96.56 85 TYR A N 1
ATOM 675 C CA . TYR A 1 85 ? 5.077 12.981 -2.756 1.00 96.56 85 TYR A CA 1
ATOM 676 C C . TYR A 1 85 ? 5.817 11.801 -3.383 1.00 96.56 85 TYR A C 1
ATOM 678 O O . TYR A 1 85 ? 6.940 11.468 -3.005 1.00 96.56 85 TYR A O 1
ATOM 686 N N . SER A 1 86 ? 5.195 11.222 -4.409 1.00 96.69 86 SER A N 1
ATOM 687 C CA . SER A 1 86 ? 5.813 10.225 -5.280 1.00 96.69 86 SER A CA 1
ATOM 688 C C . SER A 1 86 ? 5.310 10.376 -6.720 1.00 96.69 86 SER A C 1
ATOM 690 O O . SER A 1 86 ? 4.118 10.596 -6.969 1.00 96.69 86 SER A O 1
ATOM 692 N N . TYR A 1 87 ? 6.227 10.266 -7.680 1.00 94.69 87 TYR A N 1
ATOM 693 C CA . TYR A 1 87 ? 5.952 10.302 -9.112 1.00 94.69 87 TYR A CA 1
ATOM 694 C C . TYR A 1 87 ? 6.652 9.158 -9.832 1.00 94.69 87 TYR A C 1
ATOM 696 O O . TYR A 1 87 ? 7.782 8.795 -9.507 1.00 94.69 87 TYR A O 1
ATOM 704 N N . GLY A 1 88 ? 6.028 8.679 -10.900 1.00 94.12 88 GLY A N 1
ATOM 705 C CA . GLY A 1 88 ? 6.654 7.705 -11.776 1.00 94.12 88 GLY A CA 1
ATOM 706 C C . GLY A 1 88 ? 5.660 7.109 -12.751 1.00 94.12 88 GLY A C 1
ATOM 707 O O . GLY A 1 88 ? 4.846 7.834 -13.332 1.00 94.12 88 GLY A O 1
ATOM 708 N N . TYR A 1 89 ? 5.723 5.795 -12.933 1.00 92.00 89 TYR A N 1
ATOM 709 C CA . TYR A 1 89 ? 4.932 5.077 -13.926 1.00 92.00 89 TYR A CA 1
ATOM 710 C C . TYR A 1 89 ? 4.247 3.844 -13.340 1.00 92.00 89 TYR A C 1
ATOM 712 O O . TYR A 1 89 ? 4.664 3.314 -12.317 1.00 92.00 89 TYR A O 1
ATOM 720 N N . TYR A 1 90 ? 3.154 3.411 -13.959 1.00 92.94 90 TYR A N 1
ATOM 721 C CA . TYR A 1 90 ? 2.503 2.158 -13.597 1.00 92.94 90 TYR A CA 1
ATOM 722 C C . TYR A 1 90 ? 3.296 0.976 -14.156 1.00 92.94 90 TYR A C 1
ATOM 724 O O . TYR A 1 90 ? 3.851 1.055 -15.247 1.00 92.94 90 TYR A O 1
ATOM 732 N N . ALA A 1 91 ? 3.278 -0.141 -13.443 1.00 92.00 91 ALA A N 1
ATOM 733 C CA . ALA A 1 91 ? 3.906 -1.403 -13.799 1.00 92.00 91 ALA A CA 1
ATOM 734 C C . ALA A 1 91 ? 2.956 -2.568 -13.497 1.00 92.00 91 ALA A C 1
ATOM 736 O O . ALA A 1 91 ? 2.014 -2.434 -12.712 1.00 92.00 91 ALA A O 1
ATOM 737 N N . LYS A 1 92 ? 3.203 -3.727 -14.112 1.00 93.88 92 LYS A N 1
ATOM 738 C CA . LYS A 1 92 ? 2.554 -4.988 -13.749 1.00 93.88 92 LYS A CA 1
ATOM 739 C C . LYS A 1 92 ? 3.594 -6.031 -13.396 1.00 93.88 92 LYS A C 1
ATOM 741 O O . LYS A 1 92 ? 4.559 -6.218 -14.130 1.00 93.88 92 LYS A O 1
ATOM 746 N N . ASP A 1 93 ? 3.352 -6.763 -12.321 1.00 94.81 93 ASP A N 1
ATOM 747 C CA . ASP A 1 93 ? 4.141 -7.941 -11.971 1.00 94.81 93 ASP A CA 1
ATOM 748 C C . ASP A 1 93 ? 3.293 -8.916 -11.138 1.00 94.81 93 ASP A C 1
ATOM 750 O O . ASP A 1 93 ? 2.103 -8.702 -10.898 1.00 94.81 93 ASP A O 1
ATOM 754 N N . THR A 1 94 ? 3.879 -10.026 -10.706 1.00 96.00 94 THR A N 1
ATOM 755 C CA . THR A 1 94 ? 3.264 -10.929 -9.739 1.00 96.00 94 THR A CA 1
ATOM 756 C C . THR A 1 94 ? 3.501 -10.401 -8.332 1.00 96.00 94 THR A C 1
ATOM 758 O O . THR A 1 94 ? 4.632 -10.397 -7.849 1.00 96.00 94 THR A O 1
ATOM 761 N N . LEU A 1 95 ? 2.423 -10.020 -7.652 1.00 96.25 95 LEU A N 1
ATOM 762 C CA . LEU A 1 95 ? 2.445 -9.758 -6.219 1.00 96.25 95 LEU A CA 1
ATOM 763 C C . LEU A 1 95 ? 2.308 -11.072 -5.454 1.00 96.25 95 LEU A C 1
ATOM 765 O O . LEU A 1 95 ? 1.425 -11.877 -5.742 1.00 96.25 95 LEU A O 1
ATOM 769 N N . THR A 1 96 ? 3.126 -11.264 -4.430 1.00 95.12 96 THR A N 1
ATOM 770 C CA . THR A 1 96 ? 2.987 -12.356 -3.471 1.00 95.12 96 THR A CA 1
ATOM 771 C C . THR A 1 96 ? 2.721 -11.789 -2.080 1.00 95.12 96 THR A C 1
ATOM 773 O O . THR A 1 96 ? 3.526 -11.030 -1.541 1.00 95.12 96 THR A O 1
ATOM 776 N N . LEU A 1 97 ? 1.590 -12.172 -1.488 1.00 91.56 97 LEU A N 1
ATOM 777 C CA . LEU A 1 97 ? 1.289 -11.943 -0.082 1.00 91.56 97 LEU A CA 1
ATOM 778 C C . LEU A 1 97 ? 1.594 -13.215 0.711 1.00 91.56 97 LEU A C 1
ATOM 780 O O . LEU A 1 97 ? 1.015 -14.283 0.461 1.00 91.56 97 LEU A O 1
ATOM 784 N N . GLY A 1 98 ? 2.452 -13.082 1.726 1.00 86.56 98 GLY A N 1
ATOM 785 C CA . GLY A 1 98 ? 2.875 -14.196 2.573 1.00 86.56 98 GLY A CA 1
ATOM 786 C C . GLY A 1 98 ? 3.412 -15.379 1.752 1.00 86.56 98 GLY A C 1
ATOM 787 O O . GLY A 1 98 ? 3.892 -15.189 0.640 1.00 86.56 98 GLY A O 1
ATOM 788 N N . PRO A 1 99 ? 3.338 -16.618 2.259 1.00 82.56 99 PRO A N 1
ATOM 789 C CA . PRO A 1 99 ? 3.990 -17.744 1.590 1.00 82.56 99 PRO A CA 1
ATOM 790 C C . PRO A 1 99 ? 3.247 -18.250 0.341 1.00 82.56 99 PRO A C 1
ATOM 792 O O . PRO A 1 99 ? 3.865 -18.840 -0.540 1.00 82.56 99 PRO A O 1
ATOM 795 N N . ASN A 1 100 ? 1.925 -18.042 0.255 1.00 84.00 100 ASN A N 1
ATOM 796 C CA . ASN A 1 100 ? 1.069 -18.840 -0.636 1.00 84.00 100 ASN A CA 1
ATOM 797 C C . ASN A 1 100 ? 0.188 -18.036 -1.601 1.00 84.00 100 ASN A C 1
ATOM 799 O O . ASN A 1 100 ? -0.361 -18.618 -2.536 1.00 84.00 100 ASN A O 1
ATOM 803 N N . TYR A 1 101 ? -0.010 -16.734 -1.388 1.00 92.19 101 TYR A N 1
ATOM 804 C CA . TYR A 1 101 ? -0.999 -15.979 -2.159 1.00 92.19 101 TYR A CA 1
ATOM 805 C C . TYR A 1 101 ? -0.317 -15.176 -3.255 1.00 92.19 101 TYR A C 1
ATOM 807 O O . TYR A 1 101 ? 0.253 -14.126 -2.989 1.00 92.19 101 TYR A O 1
ATOM 815 N N . LYS A 1 102 ? -0.392 -15.681 -4.487 1.00 94.56 102 LYS A N 1
ATOM 816 C CA . LYS A 1 102 ? 0.158 -15.028 -5.677 1.00 94.56 102 LYS A CA 1
ATOM 817 C C . LYS A 1 102 ? -0.955 -14.388 -6.497 1.00 94.56 102 LYS A C 1
ATOM 819 O O . LYS A 1 102 ? -1.954 -15.037 -6.800 1.00 94.56 102 LYS A O 1
ATOM 824 N N . PHE A 1 103 ? -0.743 -13.140 -6.883 1.00 95.69 103 PHE A N 1
ATOM 825 C CA . PHE A 1 103 ? -1.636 -12.329 -7.696 1.00 95.69 103 PHE A CA 1
ATOM 826 C C . PHE A 1 103 ? -0.867 -11.913 -8.955 1.00 95.69 103 PHE A C 1
ATOM 828 O O . PHE A 1 103 ? -0.114 -10.939 -8.916 1.00 95.69 103 PHE A O 1
ATOM 835 N N . PRO A 1 104 ? -0.970 -12.686 -10.050 1.00 94.88 104 PRO A N 1
ATOM 836 C CA . PRO A 1 104 ? -0.323 -12.331 -11.307 1.00 94.88 104 PRO A CA 1
ATOM 837 C C . PRO A 1 104 ? -0.977 -11.089 -11.918 1.00 94.88 104 PRO A C 1
ATOM 839 O O . PRO A 1 104 ? -2.164 -10.839 -11.698 1.00 94.88 104 PRO A O 1
ATOM 842 N N . ASN A 1 105 ? -0.219 -10.359 -12.740 1.00 93.62 105 ASN A N 1
ATOM 843 C CA . ASN A 1 105 ? -0.669 -9.132 -13.409 1.00 93.62 105 ASN A CA 1
ATOM 844 C C . ASN A 1 105 ? -1.166 -8.047 -12.436 1.00 93.62 105 ASN A C 1
ATOM 846 O O . ASN A 1 105 ? -2.042 -7.257 -12.792 1.00 93.62 105 ASN A O 1
ATOM 850 N N . PHE A 1 106 ? -0.626 -8.023 -11.217 1.00 95.00 106 PHE A N 1
ATOM 851 C CA . PHE A 1 106 ? -0.921 -6.998 -10.229 1.00 95.00 106 PHE A CA 1
ATOM 852 C C . PHE A 1 106 ? -0.339 -5.666 -10.702 1.00 95.00 106 PHE A C 1
ATOM 854 O O . PHE A 1 106 ? 0.860 -5.572 -10.965 1.00 95.00 106 PHE A O 1
ATOM 861 N N . VAL A 1 107 ? -1.192 -4.655 -10.827 1.00 94.81 107 VAL A N 1
ATOM 862 C CA . VAL A 1 107 ? -0.821 -3.293 -11.207 1.00 94.81 107 VAL A CA 1
ATOM 863 C C . VAL A 1 107 ? -0.323 -2.552 -9.972 1.00 94.81 107 VAL A C 1
ATOM 865 O O . VAL A 1 107 ? -1.019 -2.477 -8.963 1.00 94.81 107 VAL A O 1
ATOM 868 N N . PHE A 1 108 ? 0.858 -1.969 -10.056 1.00 94.56 108 PHE A N 1
ATOM 869 C CA . PHE A 1 108 ? 1.421 -1.105 -9.023 1.00 94.56 108 PHE A CA 1
ATOM 870 C C . PHE A 1 108 ? 2.155 0.055 -9.690 1.00 94.56 108 PHE A C 1
ATOM 872 O O . PHE A 1 108 ? 2.167 0.179 -10.915 1.00 94.56 108 PHE A O 1
ATOM 879 N N . SER A 1 109 ? 2.737 0.918 -8.878 1.00 94.56 109 SER A N 1
ATOM 880 C CA . SER A 1 109 ? 3.439 2.112 -9.310 1.00 94.56 109 SER A CA 1
ATOM 881 C C . SER A 1 109 ? 4.933 2.020 -8.983 1.00 94.56 109 SER A C 1
ATOM 883 O O . SER A 1 109 ? 5.315 1.726 -7.852 1.00 94.56 109 SER A O 1
ATOM 885 N N . CYS A 1 110 ? 5.768 2.289 -9.980 1.00 94.38 110 CYS A N 1
ATOM 886 C CA . CYS A 1 110 ? 7.219 2.411 -9.892 1.00 94.38 110 CYS A CA 1
ATOM 887 C C . CYS A 1 110 ? 7.596 3.881 -9.660 1.00 94.38 110 CYS A C 1
ATOM 889 O O . CYS A 1 110 ? 7.409 4.717 -10.551 1.00 94.38 110 CYS A O 1
ATOM 891 N N . GLY A 1 111 ? 8.055 4.202 -8.451 1.00 95.19 111 GLY A N 1
ATOM 892 C CA . GLY A 1 111 ? 8.382 5.552 -8.001 1.00 95.19 111 GLY A CA 1
ATOM 893 C C . GLY A 1 111 ? 9.802 5.958 -8.366 1.00 95.19 111 GLY A C 1
ATOM 894 O O . GLY A 1 111 ? 10.764 5.458 -7.791 1.00 95.19 111 GLY A O 1
ATOM 895 N N . GLN A 1 112 ? 9.907 6.937 -9.258 1.00 94.38 112 GLN A N 1
ATOM 896 C CA . GLN A 1 112 ? 11.153 7.435 -9.848 1.00 94.38 112 GLN A CA 1
ATOM 897 C C . GLN A 1 112 ? 11.558 8.816 -9.317 1.00 94.38 112 GLN A C 1
ATOM 899 O O . GLN A 1 112 ? 12.673 9.275 -9.551 1.00 94.38 112 GLN A O 1
ATOM 904 N N . ASN A 1 113 ? 10.634 9.522 -8.666 1.00 95.44 113 ASN A N 1
ATOM 905 C CA . ASN A 1 113 ? 10.890 10.804 -8.025 1.00 95.44 113 ASN A CA 1
ATOM 906 C C . ASN A 1 113 ? 9.998 10.936 -6.786 1.00 95.44 113 ASN A C 1
ATOM 908 O O . ASN A 1 113 ? 8.795 11.181 -6.899 1.00 95.44 113 ASN A O 1
ATOM 912 N N . ASN A 1 114 ? 10.594 10.731 -5.619 1.00 96.12 114 ASN A N 1
ATOM 913 C CA . ASN A 1 114 ? 9.935 10.583 -4.335 1.00 96.12 114 ASN A CA 1
ATOM 914 C C . ASN A 1 114 ? 10.586 11.540 -3.335 1.00 96.12 114 ASN A C 1
ATOM 916 O O . ASN A 1 114 ? 11.812 11.642 -3.264 1.00 96.12 114 ASN A O 1
ATOM 920 N N . SER A 1 115 ? 9.778 12.227 -2.533 1.00 94.81 115 SER A N 1
ATOM 921 C CA . SER A 1 115 ? 10.317 13.050 -1.452 1.00 94.81 115 SER A CA 1
ATOM 922 C C . SER A 1 115 ? 11.022 12.188 -0.406 1.00 94.81 115 SER A C 1
ATOM 924 O O . SER A 1 115 ? 10.562 11.098 -0.085 1.00 94.81 115 SER A O 1
ATOM 926 N N . SER A 1 116 ? 12.100 12.695 0.188 1.00 89.62 116 SER A N 1
ATOM 927 C CA . SER A 1 116 ? 12.826 11.988 1.252 1.00 89.62 116 SER A CA 1
ATOM 928 C C . SER A 1 116 ? 12.193 12.114 2.642 1.00 89.62 116 SER A C 1
ATOM 930 O O . SER A 1 116 ? 12.620 11.438 3.574 1.00 89.62 116 SER A O 1
ATOM 932 N N . ASN A 1 117 ? 11.181 12.969 2.802 1.00 90.75 117 ASN A N 1
ATOM 933 C CA . ASN A 1 117 ? 10.371 13.072 4.013 1.00 90.75 117 ASN A CA 1
ATOM 934 C C . ASN A 1 117 ? 9.099 12.220 3.905 1.00 90.75 117 ASN A C 1
ATOM 936 O O . ASN A 1 117 ? 8.557 12.065 2.814 1.00 90.75 117 ASN A O 1
ATOM 940 N N . GLY A 1 118 ? 8.609 11.731 5.047 1.00 88.25 118 GLY A N 1
ATOM 941 C CA . GLY A 1 118 ? 7.299 11.073 5.166 1.00 88.25 118 GLY A CA 1
ATOM 942 C C . GLY A 1 118 ? 7.295 9.553 4.972 1.00 88.25 118 GLY A C 1
ATOM 943 O O . GLY A 1 118 ? 6.317 8.915 5.332 1.00 88.25 118 GLY A O 1
ATOM 944 N N . PHE A 1 119 ? 8.379 8.956 4.460 1.00 94.25 119 PHE A N 1
ATOM 945 C CA . PHE A 1 119 ? 8.427 7.509 4.166 1.00 94.25 119 PHE A CA 1
ATOM 946 C C . PHE A 1 119 ? 9.470 6.723 4.972 1.00 94.25 119 PHE A C 1
ATOM 948 O O . PHE A 1 119 ? 9.598 5.504 4.809 1.00 94.25 119 PHE A O 1
ATOM 955 N N . GLY A 1 120 ? 10.232 7.420 5.821 1.00 92.69 120 GLY A N 1
ATOM 956 C CA . GLY A 1 120 ? 11.295 6.825 6.623 1.00 92.69 120 GLY A CA 1
ATOM 957 C C . GLY A 1 120 ? 12.291 6.039 5.767 1.00 92.69 120 GLY A C 1
ATOM 958 O O . GLY A 1 120 ? 12.762 6.513 4.735 1.00 92.69 120 GLY A O 1
ATOM 959 N N . SER A 1 121 ? 12.582 4.816 6.195 1.00 94.56 121 SER A N 1
ATOM 960 C CA . SER A 1 121 ? 13.446 3.848 5.503 1.00 94.56 121 SER A CA 1
ATOM 961 C C . SER A 1 121 ? 12.676 2.778 4.707 1.00 94.56 121 SER A C 1
ATOM 963 O O . SER A 1 121 ? 13.241 1.748 4.329 1.00 94.56 121 SER A O 1
ATOM 965 N N . THR A 1 122 ? 11.379 2.978 4.459 1.00 96.75 122 THR A N 1
ATOM 966 C CA . THR A 1 122 ? 10.505 1.976 3.821 1.00 96.75 122 THR A CA 1
ATOM 967 C C . THR A 1 122 ? 10.620 1.974 2.296 1.00 96.75 122 THR A C 1
ATOM 969 O O . THR A 1 122 ? 11.037 2.953 1.682 1.00 96.75 122 THR A O 1
ATOM 972 N N . ALA A 1 123 ? 10.210 0.882 1.651 1.00 96.81 123 ALA A N 1
ATOM 973 C CA . ALA A 1 123 ? 10.270 0.751 0.197 1.00 96.81 123 ALA A CA 1
ATOM 974 C C . ALA A 1 123 ? 9.167 1.521 -0.558 1.00 96.81 123 ALA A C 1
ATOM 976 O O . ALA A 1 123 ? 9.171 1.516 -1.791 1.00 96.81 123 ALA A O 1
ATOM 977 N N . GLY A 1 124 ? 8.204 2.122 0.149 1.00 96.94 124 GLY A N 1
ATOM 978 C CA . GLY A 1 124 ? 7.033 2.795 -0.418 1.00 96.94 124 GLY A CA 1
ATOM 979 C C . GLY A 1 124 ? 5.758 2.540 0.392 1.00 96.94 124 GLY A C 1
ATOM 980 O O . GLY A 1 124 ? 5.817 2.246 1.586 1.00 96.94 124 GLY A O 1
ATOM 981 N N . ILE A 1 125 ? 4.594 2.618 -0.261 1.00 97.38 125 ILE A N 1
ATOM 982 C CA . ILE A 1 125 ? 3.272 2.515 0.383 1.00 97.38 125 ILE A CA 1
ATOM 983 C C . ILE A 1 125 ? 2.431 1.410 -0.250 1.00 97.38 125 ILE A C 1
ATOM 985 O O . ILE A 1 125 ? 2.294 1.334 -1.471 1.00 97.38 125 ILE A O 1
ATOM 989 N N . LEU A 1 126 ? 1.785 0.601 0.593 1.00 96.94 126 LEU A N 1
ATOM 990 C CA . LEU A 1 126 ? 0.726 -0.324 0.210 1.00 96.94 126 LEU A CA 1
ATOM 991 C C . LEU A 1 126 ? -0.646 0.293 0.525 1.00 96.94 126 LEU A C 1
ATOM 993 O O . LEU A 1 126 ? -1.150 0.184 1.646 1.00 96.94 126 LEU A O 1
ATOM 997 N N . GLY A 1 127 ? -1.275 0.901 -0.482 1.00 95.75 127 GLY A N 1
ATOM 998 C CA . GLY A 1 127 ? -2.618 1.462 -0.357 1.00 95.75 127 GLY A CA 1
ATOM 999 C C . GLY A 1 127 ? -3.707 0.397 -0.180 1.00 95.75 127 GLY A C 1
ATOM 1000 O O . GLY A 1 127 ? -3.819 -0.548 -0.972 1.00 95.75 127 GLY A O 1
ATOM 1001 N N . LEU A 1 128 ? -4.549 0.584 0.838 1.00 95.88 128 LEU A N 1
ATOM 1002 C CA . LEU A 1 128 ? -5.752 -0.202 1.132 1.00 95.88 128 LEU A CA 1
ATOM 1003 C C . LEU A 1 128 ? -7.056 0.587 0.936 1.00 95.88 128 LEU A C 1
ATOM 1005 O O . LEU A 1 128 ? -8.126 0.101 1.307 1.00 95.88 128 LEU A O 1
ATOM 1009 N N . GLY A 1 129 ? -6.998 1.789 0.363 1.00 94.75 129 GLY A N 1
ATOM 1010 C CA . GLY A 1 129 ? -8.172 2.590 0.029 1.00 94.75 129 GLY A CA 1
ATOM 1011 C C . GLY A 1 129 ? -9.099 1.943 -1.013 1.00 94.75 129 GLY A C 1
ATOM 1012 O O . GLY A 1 129 ? -8.860 0.855 -1.548 1.00 94.75 129 GLY A O 1
ATOM 1013 N N . LYS A 1 130 ? -10.171 2.657 -1.354 1.00 91.50 130 LYS A N 1
ATOM 1014 C CA . LYS A 1 130 ? -11.223 2.206 -2.289 1.00 91.50 130 LYS A CA 1
ATOM 1015 C C . LYS A 1 130 ? -10.878 2.410 -3.776 1.00 91.50 130 LYS A C 1
ATOM 1017 O O . LYS A 1 130 ? -11.773 2.414 -4.618 1.00 91.50 130 LYS A O 1
ATOM 1022 N N . GLY A 1 131 ? -9.609 2.649 -4.104 1.00 87.88 131 GLY A N 1
ATOM 1023 C CA . GLY A 1 131 ? -9.154 2.871 -5.479 1.00 87.88 131 GLY A CA 1
ATOM 1024 C C . GLY A 1 131 ? -9.024 1.588 -6.293 1.00 87.88 131 GLY A C 1
ATOM 1025 O O . GLY A 1 131 ? -8.857 0.507 -5.736 1.00 87.88 131 GLY A O 1
ATOM 1026 N N . THR A 1 132 ? -9.050 1.686 -7.622 1.00 88.69 132 THR A N 1
ATOM 1027 C CA . THR A 1 132 ? -8.959 0.515 -8.518 1.00 88.69 132 THR A CA 1
ATOM 1028 C C . THR A 1 132 ? -7.583 -0.152 -8.522 1.00 88.69 132 THR A C 1
ATOM 1030 O O . THR A 1 132 ? -7.490 -1.331 -8.851 1.00 88.69 132 THR A O 1
ATOM 1033 N N . HIS A 1 133 ? -6.527 0.573 -8.139 1.00 89.00 133 HIS A N 1
ATOM 1034 C CA . HIS A 1 133 ? -5.144 0.083 -8.107 1.00 89.00 133 HIS A CA 1
ATOM 1035 C C . HIS A 1 133 ? -4.663 -0.302 -6.698 1.00 89.00 133 HIS A C 1
ATOM 1037 O O . HIS A 1 133 ? -3.472 -0.524 -6.489 1.00 89.00 133 HIS A O 1
ATOM 1043 N N . THR A 1 134 ? -5.567 -0.441 -5.724 1.00 93.69 134 THR A N 1
ATOM 1044 C CA . THR A 1 134 ? -5.206 -0.929 -4.385 1.00 93.69 134 THR A CA 1
ATOM 1045 C C . THR A 1 134 ? -5.112 -2.441 -4.323 1.00 93.69 134 THR A C 1
ATOM 1047 O O . THR A 1 134 ? -5.673 -3.166 -5.154 1.00 93.69 134 THR A O 1
ATOM 1050 N N . LEU A 1 135 ? -4.457 -2.931 -3.266 1.00 94.62 135 LEU A N 1
ATOM 1051 C CA . LEU A 1 135 ? -4.455 -4.354 -2.956 1.00 94.62 135 LEU A CA 1
ATOM 1052 C C . LEU A 1 135 ? -5.884 -4.895 -2.807 1.00 94.62 135 LEU A C 1
ATOM 1054 O O . LEU A 1 135 ? -6.202 -5.968 -3.317 1.00 94.62 135 LEU A O 1
ATOM 1058 N N . VAL A 1 136 ? -6.749 -4.142 -2.126 1.00 95.31 136 VAL A N 1
ATOM 1059 C CA . VAL A 1 136 ? -8.127 -4.545 -1.811 1.00 95.31 136 VAL A CA 1
ATOM 1060 C C . VAL A 1 136 ? -8.938 -4.777 -3.086 1.00 95.31 136 VAL A C 1
ATOM 1062 O O . VAL A 1 136 ? -9.577 -5.824 -3.224 1.00 95.31 136 VAL A O 1
ATOM 1065 N N . SER A 1 137 ? -8.866 -3.848 -4.041 1.00 95.31 137 SER A N 1
ATOM 1066 C CA . SER A 1 137 ? -9.609 -3.937 -5.301 1.00 95.31 137 SER A CA 1
ATOM 1067 C C . SER A 1 137 ? -9.065 -5.026 -6.221 1.00 95.31 137 SER A C 1
ATOM 1069 O O . SER A 1 137 ? -9.828 -5.831 -6.753 1.00 95.31 137 SER A O 1
ATOM 1071 N N . GLN A 1 138 ? -7.743 -5.119 -6.375 1.00 96.38 138 GLN A N 1
ATOM 1072 C CA . GLN A 1 138 ? -7.133 -6.076 -7.306 1.00 96.38 138 GLN A CA 1
ATOM 1073 C C . GLN A 1 138 ? -7.185 -7.527 -6.810 1.00 96.38 138 GLN A C 1
ATOM 1075 O O . GLN A 1 138 ? -7.148 -8.463 -7.607 1.00 96.38 138 GLN A O 1
ATOM 1080 N N . THR A 1 139 ? -7.330 -7.738 -5.499 1.00 95.75 139 THR A N 1
ATOM 1081 C CA . THR A 1 139 ? -7.484 -9.072 -4.891 1.00 95.75 139 THR A CA 1
ATOM 1082 C C . THR A 1 139 ? -8.940 -9.416 -4.549 1.00 95.75 139 THR A C 1
ATOM 1084 O O . THR A 1 139 ? -9.219 -10.452 -3.936 1.00 95.75 139 THR A O 1
ATOM 1087 N N . ALA A 1 140 ? -9.896 -8.592 -4.994 1.00 96.06 140 ALA A N 1
ATOM 1088 C CA . ALA A 1 140 ? -11.322 -8.742 -4.718 1.00 96.06 140 ALA A CA 1
ATOM 1089 C C . ALA A 1 140 ? -11.880 -10.118 -5.102 1.00 96.06 140 ALA A C 1
ATOM 1091 O O . ALA A 1 140 ? -12.659 -10.689 -4.347 1.00 96.06 140 ALA A O 1
ATOM 1092 N N . TYR A 1 141 ? -11.441 -10.692 -6.225 1.00 95.75 141 TYR A N 1
ATOM 1093 C CA . TYR A 1 141 ? -11.882 -12.019 -6.674 1.00 95.75 141 TYR A CA 1
ATOM 1094 C C . TYR A 1 141 ? -11.527 -13.146 -5.687 1.00 95.75 141 TYR A C 1
ATOM 1096 O O . TYR A 1 141 ? -12.123 -14.221 -5.727 1.00 95.75 141 TYR A O 1
ATOM 1104 N N . LYS A 1 142 ? -10.540 -12.917 -4.811 1.00 95.44 142 LYS A N 1
ATOM 1105 C CA . LYS A 1 142 ? -10.086 -13.876 -3.801 1.00 95.44 142 LYS A CA 1
ATOM 1106 C C . LYS A 1 142 ? -10.621 -13.554 -2.409 1.00 95.44 142 LYS A C 1
ATOM 1108 O O . LYS A 1 142 ? -10.912 -14.474 -1.646 1.00 95.44 142 LYS A O 1
ATOM 1113 N N . PHE A 1 143 ? -10.713 -12.269 -2.066 1.00 95.25 143 PHE A N 1
ATOM 1114 C CA . PHE A 1 143 ? -10.998 -11.811 -0.702 1.00 95.25 143 PHE A CA 1
ATOM 1115 C C . PHE A 1 143 ? -12.297 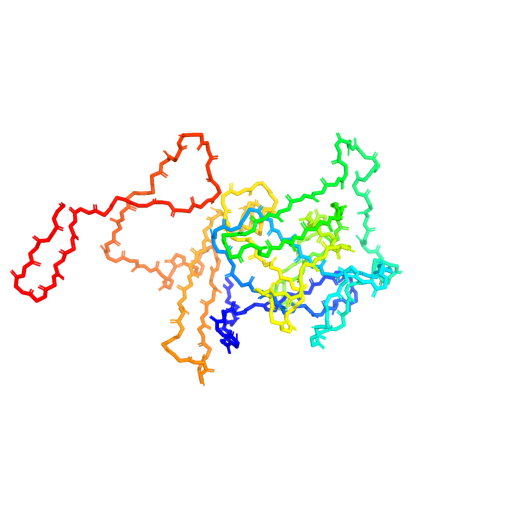-11.013 -0.555 1.00 95.25 143 PHE A C 1
ATOM 1117 O O . PHE A 1 143 ? -12.605 -10.549 0.541 1.00 95.25 143 PHE A O 1
ATOM 1124 N N . ASN A 1 144 ? -13.077 -10.866 -1.624 1.00 94.38 144 ASN A N 1
ATOM 1125 C CA . ASN A 1 144 ? -14.350 -10.142 -1.669 1.00 94.38 144 ASN A CA 1
ATOM 1126 C C . ASN A 1 144 ? -14.266 -8.680 -1.191 1.00 94.38 144 ASN A C 1
ATOM 1128 O O . ASN A 1 144 ? -15.264 -8.153 -0.714 1.00 94.38 144 ASN A O 1
ATOM 1132 N N . GLN A 1 145 ? -13.098 -8.032 -1.321 1.00 94.06 145 GLN A N 1
ATOM 1133 C CA . GLN A 1 145 ? -12.811 -6.680 -0.801 1.00 94.06 145 GLN A CA 1
ATOM 1134 C C . GLN A 1 145 ? -12.958 -6.559 0.722 1.00 94.06 145 GLN A C 1
ATOM 1136 O O . GLN A 1 145 ? -13.322 -5.512 1.248 1.00 94.06 145 GLN A O 1
ATOM 1141 N N . ILE A 1 146 ? -12.698 -7.647 1.445 1.00 93.00 146 ILE A N 1
ATOM 1142 C CA . ILE A 1 146 ? -12.841 -7.683 2.897 1.00 93.00 146 ILE A CA 1
ATOM 1143 C C . ILE A 1 146 ? -11.470 -7.850 3.508 1.00 93.00 146 ILE A C 1
ATOM 1145 O O . ILE A 1 146 ? -10.755 -8.810 3.215 1.00 93.00 146 ILE A O 1
ATOM 1149 N N . PHE A 1 147 ? -11.133 -6.917 4.380 1.00 94.94 147 PHE A N 1
ATOM 1150 C CA . PHE A 1 147 ? -9.942 -6.964 5.197 1.00 94.94 147 PHE A CA 1
ATOM 1151 C C . PHE A 1 147 ? -10.261 -6.396 6.577 1.00 94.94 147 PHE A C 1
ATOM 1153 O O . PHE A 1 147 ? -11.250 -5.688 6.761 1.00 94.94 147 PHE A O 1
ATOM 1160 N N . CYS A 1 148 ? -9.431 -6.728 7.550 1.00 94.50 148 CYS A N 1
ATOM 1161 C CA . CYS A 1 148 ? -9.414 -6.065 8.843 1.00 94.50 148 CYS A CA 1
ATOM 1162 C C . CYS A 1 148 ? -7.994 -6.092 9.384 1.00 94.50 148 CYS A C 1
ATOM 1164 O O . CYS A 1 148 ? -7.196 -6.948 9.001 1.00 94.50 148 CYS A O 1
ATOM 1166 N N . TYR A 1 149 ? -7.677 -5.164 10.270 1.00 94.12 149 TYR A N 1
ATOM 1167 C CA . TYR A 1 149 ? -6.357 -5.079 10.864 1.00 94.12 149 TYR A CA 1
ATOM 1168 C C . TYR A 1 149 ? -6.463 -4.677 12.330 1.00 94.12 149 TYR A C 1
ATOM 1170 O O . TYR A 1 149 ? -7.413 -4.010 12.736 1.00 94.12 149 TYR A O 1
ATOM 1178 N N . CYS A 1 150 ? -5.486 -5.106 13.119 1.00 92.06 150 CYS A N 1
ATOM 1179 C CA . CYS A 1 150 ? -5.317 -4.700 14.504 1.00 92.06 150 CYS A CA 1
ATOM 1180 C C . CYS A 1 150 ? -3.919 -4.130 14.658 1.00 92.06 150 CYS A C 1
ATOM 1182 O O . CYS A 1 150 ? -2.935 -4.850 14.488 1.00 92.06 150 CYS A O 1
ATOM 1184 N N . VAL A 1 151 ? -3.857 -2.839 14.955 1.00 91.19 151 VAL A N 1
ATOM 1185 C CA . VAL A 1 151 ? -2.618 -2.106 15.175 1.00 91.19 151 VAL A CA 1
ATOM 1186 C C . VAL A 1 151 ? -2.205 -2.257 16.642 1.00 91.19 151 VAL A C 1
ATOM 1188 O O . VAL A 1 151 ? -3.034 -2.013 17.521 1.00 91.19 151 VAL A O 1
ATOM 1191 N N . PRO A 1 152 ? -0.960 -2.663 16.941 1.00 88.31 152 PRO A N 1
ATOM 1192 C CA . PRO A 1 152 ? -0.508 -2.801 18.316 1.00 88.31 152 PRO A CA 1
ATOM 1193 C C . PRO A 1 152 ? -0.312 -1.414 18.961 1.00 88.31 152 PRO A C 1
ATOM 1195 O O . PRO A 1 152 ? 0.069 -0.464 18.277 1.00 88.31 152 PRO A O 1
ATOM 1198 N N . PRO A 1 153 ? -0.520 -1.278 20.285 1.00 87.44 153 PRO A N 1
ATOM 1199 C CA . PRO A 1 153 ? -0.371 0.003 20.984 1.00 87.44 153 PRO A CA 1
ATOM 1200 C C . PRO A 1 153 ? 1.088 0.479 21.060 1.00 87.44 153 PRO A C 1
ATOM 1202 O O . PRO A 1 153 ? 1.351 1.643 21.348 1.00 87.44 153 PRO A O 1
ATOM 1205 N N . THR A 1 154 ? 2.042 -0.426 20.836 1.00 88.31 154 THR A N 1
ATOM 1206 C CA . THR A 1 154 ? 3.480 -0.164 20.861 1.00 88.31 154 THR A CA 1
ATOM 1207 C C . THR A 1 154 ? 4.160 -0.861 19.688 1.00 88.31 154 THR A C 1
ATOM 1209 O O . THR A 1 154 ? 3.686 -1.881 19.189 1.00 88.31 154 THR A O 1
ATOM 1212 N N . PHE A 1 155 ? 5.340 -0.376 19.305 1.00 90.44 155 PHE A N 1
ATOM 1213 C CA . PHE A 1 155 ? 6.164 -0.992 18.256 1.00 90.44 155 PHE A CA 1
ATOM 1214 C C . PHE A 1 155 ? 6.945 -2.234 18.725 1.00 90.44 155 PHE A C 1
ATOM 1216 O O . PHE A 1 155 ? 7.705 -2.815 17.960 1.00 90.44 155 PHE A O 1
ATOM 1223 N N . SER A 1 156 ? 6.771 -2.660 19.982 1.00 88.12 156 SER A N 1
ATOM 1224 C CA . SER A 1 156 ? 7.432 -3.849 20.542 1.00 88.12 156 SER A CA 1
ATOM 1225 C C . SER A 1 156 ? 6.716 -5.163 20.221 1.00 88.12 156 SER A C 1
ATOM 1227 O O . SER A 1 156 ? 7.250 -6.236 20.497 1.00 88.12 156 SER A O 1
ATOM 1229 N N . THR A 1 157 ? 5.505 -5.096 19.668 1.00 90.44 157 THR A N 1
ATOM 1230 C CA . THR A 1 157 ? 4.716 -6.263 19.265 1.00 90.44 157 THR A CA 1
ATOM 1231 C C . THR A 1 157 ? 4.184 -6.062 17.856 1.00 90.44 157 THR A C 1
ATOM 1233 O O . THR A 1 157 ? 4.038 -4.931 17.400 1.00 90.44 157 THR A O 1
ATOM 1236 N N . ASN A 1 158 ? 3.897 -7.163 17.165 1.00 93.25 158 ASN A N 1
ATOM 1237 C CA . ASN A 1 158 ? 3.292 -7.111 15.841 1.00 93.25 158 ASN A CA 1
ATOM 1238 C C . ASN A 1 158 ? 1.775 -7.161 15.972 1.00 93.25 158 ASN A C 1
ATOM 1240 O O . ASN A 1 158 ? 1.236 -7.996 16.701 1.00 93.25 158 ASN A O 1
ATOM 1244 N N . GLY A 1 159 ? 1.093 -6.322 15.203 1.00 94.31 159 GLY A N 1
ATOM 1245 C CA . GLY A 1 159 ? -0.321 -6.517 14.935 1.00 94.31 159 GLY A CA 1
ATOM 1246 C C . GLY A 1 159 ? -0.545 -7.520 13.811 1.00 94.31 159 GLY A C 1
ATOM 1247 O O . GLY A 1 159 ? 0.366 -8.235 13.375 1.00 94.31 159 GLY A O 1
ATOM 1248 N N . TYR A 1 160 ? -1.763 -7.526 13.284 1.00 93.62 160 TYR A N 1
ATOM 1249 C CA . TYR A 1 160 ? -2.116 -8.356 12.139 1.00 93.62 160 TYR A CA 1
ATOM 1250 C C . TYR A 1 160 ? -2.991 -7.624 11.124 1.00 93.62 160 TYR A C 1
ATOM 1252 O O . TYR A 1 160 ? -3.776 -6.747 11.470 1.00 93.62 160 TYR A O 1
ATOM 1260 N N . LEU A 1 161 ? -2.894 -8.063 9.874 1.00 95.19 161 LEU A N 1
ATOM 1261 C CA . LEU A 1 161 ? -3.772 -7.745 8.759 1.00 95.19 161 LEU A CA 1
ATOM 1262 C C . LEU A 1 161 ? -4.354 -9.057 8.222 1.00 95.19 161 LEU A C 1
ATOM 1264 O O . LEU A 1 161 ? -3.626 -10.001 7.904 1.00 95.19 161 LEU A O 1
ATOM 1268 N N . LEU A 1 162 ? -5.678 -9.123 8.143 1.00 94.94 162 LEU A N 1
ATOM 1269 C CA . LEU A 1 162 ? -6.430 -10.279 7.679 1.00 94.94 162 LEU A CA 1
ATOM 1270 C C . LEU A 1 162 ? -7.213 -9.943 6.418 1.00 94.94 162 LEU A C 1
ATOM 1272 O O . LEU A 1 162 ? -7.688 -8.823 6.258 1.00 94.94 162 LEU A O 1
ATOM 1276 N N . PHE A 1 163 ? -7.438 -10.954 5.578 1.00 94.50 163 PHE A N 1
ATOM 1277 C CA . PHE A 1 163 ? -8.248 -10.837 4.362 1.00 94.50 163 PHE A CA 1
ATOM 1278 C C . PHE A 1 163 ? -9.326 -11.920 4.249 1.00 94.50 163 PHE A C 1
ATOM 1280 O O . PHE A 1 163 ? -9.131 -13.067 4.678 1.00 94.50 163 PHE A O 1
ATOM 1287 N N . GLY A 1 164 ? -10.432 -11.567 3.594 1.00 93.56 164 GLY A N 1
ATOM 1288 C CA . GLY A 1 164 ? -11.507 -12.459 3.172 1.00 93.56 164 GLY A CA 1
ATOM 1289 C C . GLY A 1 164 ? -12.231 -13.143 4.328 1.00 93.56 164 GLY A C 1
ATOM 1290 O O . GLY A 1 164 ? -12.623 -12.505 5.304 1.00 93.56 164 GLY A O 1
ATOM 1291 N N . LEU A 1 165 ? -12.424 -14.460 4.210 1.00 91.25 165 LEU A N 1
ATOM 1292 C CA . LEU A 1 165 ? -13.116 -15.261 5.227 1.00 91.25 165 LEU A CA 1
ATOM 1293 C C . LEU A 1 165 ? -12.415 -15.219 6.589 1.00 91.25 165 LEU A C 1
ATOM 1295 O O . LEU A 1 165 ? -13.095 -15.156 7.606 1.00 91.25 165 LEU A O 1
ATOM 1299 N N . GLU A 1 166 ? -11.080 -15.185 6.613 1.00 91.50 166 GLU A N 1
ATOM 1300 C CA . GLU A 1 166 ? -10.335 -15.057 7.872 1.00 91.50 166 GLU A CA 1
ATOM 1301 C C . GLU A 1 166 ? -10.599 -13.697 8.524 1.00 91.50 166 GLU A C 1
ATOM 1303 O O . GLU A 1 166 ? -10.879 -13.641 9.714 1.00 91.50 166 GLU A O 1
ATOM 1308 N N . ALA A 1 167 ? -10.608 -12.605 7.750 1.00 93.81 167 ALA A N 1
ATOM 1309 C CA . ALA A 1 167 ? -10.968 -11.294 8.289 1.00 93.81 167 ALA A CA 1
ATOM 1310 C C . ALA A 1 167 ? -12.375 -11.306 8.892 1.00 93.81 167 ALA A C 1
ATOM 1312 O O . ALA A 1 167 ? -12.553 -10.867 10.022 1.00 93.81 167 ALA A O 1
ATOM 1313 N N . ARG A 1 168 ? -13.359 -11.888 8.191 1.00 90.12 168 ARG A N 1
ATOM 1314 C CA . ARG A 1 168 ? -14.716 -12.038 8.736 1.00 90.12 168 ARG A CA 1
ATOM 1315 C C . ARG A 1 168 ? -14.734 -12.840 10.032 1.00 90.12 168 ARG A C 1
ATOM 1317 O O . ARG A 1 168 ? -15.439 -12.443 10.940 1.00 90.12 168 ARG A O 1
ATOM 1324 N N . LYS A 1 169 ? -13.989 -13.947 10.092 1.00 90.38 169 LYS A N 1
ATOM 1325 C CA . LYS A 1 169 ? -13.979 -14.882 11.225 1.00 90.38 169 LYS A CA 1
ATOM 1326 C C . LYS A 1 169 ? -13.322 -14.310 12.483 1.00 90.38 169 LYS A C 1
ATOM 1328 O O . LYS A 1 169 ? -13.720 -14.639 13.592 1.00 90.38 169 LYS A O 1
ATOM 1333 N N . TYR A 1 170 ? -12.261 -13.531 12.323 1.00 89.06 170 TYR A N 1
ATOM 1334 C CA . TYR A 1 170 ? -11.478 -13.029 13.455 1.00 89.06 170 TYR A CA 1
ATOM 1335 C C . TYR A 1 170 ? -11.881 -11.612 13.854 1.00 89.06 170 TYR A C 1
ATOM 1337 O O . TYR A 1 170 ? -11.857 -11.281 15.034 1.00 89.06 170 TYR A O 1
ATOM 1345 N N . CYS A 1 171 ? -12.294 -10.795 12.890 1.00 86.38 171 CYS A N 1
ATOM 1346 C CA . CYS A 1 171 ? -12.831 -9.466 13.126 1.00 86.38 171 CYS A CA 1
ATOM 1347 C C . CYS A 1 171 ? -14.350 -9.532 12.991 1.00 86.38 171 CYS A C 1
ATOM 1349 O O . CYS A 1 171 ? -14.918 -9.071 12.001 1.00 86.38 171 CYS A O 1
ATOM 1351 N N . HIS A 1 172 ? -14.993 -10.151 13.981 1.00 79.88 172 HIS A N 1
ATOM 1352 C CA . HIS A 1 172 ? -16.441 -10.118 14.160 1.00 79.88 172 HIS A CA 1
ATOM 1353 C C . HIS A 1 172 ? -16.793 -8.958 15.091 1.00 79.88 172 HIS A C 1
ATOM 1355 O O . HIS A 1 172 ? -16.821 -9.151 16.306 1.00 79.88 172 HIS A O 1
ATOM 1361 N N . PRO A 1 173 ? -17.020 -7.740 14.571 1.00 76.00 173 PRO A N 1
ATOM 1362 C CA . PRO A 1 173 ? -17.426 -6.657 15.437 1.00 76.00 173 PRO A CA 1
ATOM 1363 C C . PRO A 1 173 ? -18.870 -6.889 15.900 1.00 76.00 173 PRO A C 1
ATOM 1365 O O . PRO A 1 173 ? -19.752 -7.183 15.094 1.00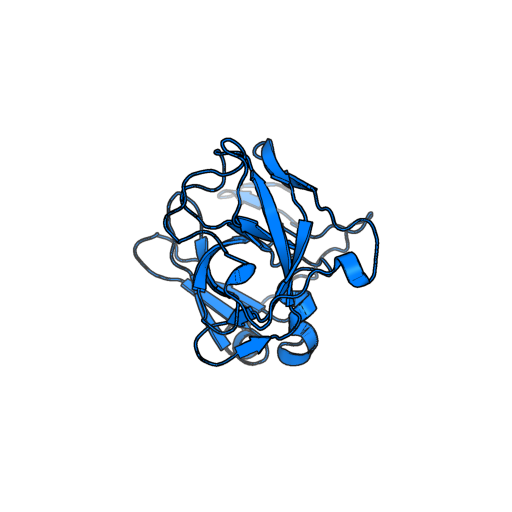 76.00 173 PRO A O 1
ATOM 1368 N N . GLU A 1 174 ? -19.119 -6.718 17.196 1.00 82.56 174 GLU A N 1
ATOM 1369 C CA . GLU A 1 174 ? -20.482 -6.680 17.746 1.00 82.56 174 GLU A CA 1
ATOM 1370 C C . GLU A 1 174 ? -21.216 -5.388 17.345 1.00 82.56 174 GLU A C 1
ATOM 1372 O O . GLU A 1 174 ? -22.444 -5.352 17.291 1.00 82.56 174 GLU A O 1
ATOM 1377 N N . MET A 1 175 ? -20.461 -4.334 17.012 1.00 88.69 175 MET A N 1
ATOM 1378 C CA . MET A 1 175 ? -20.969 -3.023 16.609 1.00 88.69 175 MET A CA 1
ATOM 1379 C C . MET A 1 175 ? -20.385 -2.588 15.266 1.00 88.69 175 MET A C 1
ATOM 1381 O O . MET A 1 175 ? -19.183 -2.683 15.041 1.00 88.69 175 MET A O 1
ATOM 1385 N N . PHE A 1 176 ? -21.218 -2.046 14.383 1.00 90.25 176 PHE A N 1
ATOM 1386 C CA . PHE A 1 176 ? -20.789 -1.544 13.081 1.00 90.25 176 PHE A CA 1
ATOM 1387 C C . PHE A 1 176 ? -21.409 -0.179 12.790 1.00 90.25 176 PHE A C 1
ATOM 1389 O O . PHE A 1 176 ? -22.478 0.160 13.293 1.00 90.25 176 PHE A O 1
ATOM 1396 N N . THR A 1 177 ? -20.742 0.592 11.935 1.00 93.19 177 THR A N 1
ATOM 1397 C CA . THR A 1 177 ? -21.251 1.856 11.399 1.00 93.19 177 THR A CA 1
ATOM 1398 C C . THR A 1 177 ? -21.163 1.817 9.874 1.00 93.19 177 THR A C 1
ATOM 1400 O O . THR A 1 177 ? -20.189 1.277 9.336 1.00 93.19 177 THR A O 1
ATOM 1403 N N . PRO A 1 178 ? -22.174 2.313 9.142 1.00 94.06 178 PRO A N 1
ATOM 1404 C CA . PRO A 1 178 ? -22.105 2.364 7.691 1.00 94.06 178 PRO A CA 1
ATOM 1405 C C . PRO A 1 178 ? -20.988 3.311 7.232 1.00 94.06 178 PRO A C 1
ATOM 1407 O O . PRO A 1 178 ? -20.835 4.420 7.744 1.00 94.06 178 PRO A O 1
ATOM 1410 N N . LEU A 1 179 ? -20.239 2.887 6.213 1.00 93.38 179 LEU A N 1
ATOM 1411 C CA . LEU A 1 179 ? -19.284 3.758 5.535 1.00 93.38 179 LEU A CA 1
ATOM 1412 C C . LEU A 1 179 ? -20.021 4.855 4.762 1.00 93.38 179 LEU A C 1
ATOM 1414 O O . LEU A 1 179 ? -20.982 4.597 4.033 1.00 93.38 179 LEU A O 1
ATOM 1418 N N . VAL A 1 180 ? -19.519 6.080 4.866 1.00 93.81 180 VAL A N 1
ATOM 1419 C CA . VAL A 1 180 ? -20.045 7.235 4.144 1.00 93.81 180 VAL A CA 1
ATOM 1420 C C . VAL A 1 180 ? -19.472 7.259 2.729 1.00 93.81 180 VAL A C 1
ATOM 1422 O O . VAL A 1 180 ? -18.264 7.147 2.498 1.00 93.81 180 VAL A O 1
ATOM 1425 N N . SER A 1 181 ? -20.360 7.436 1.754 1.00 87.12 181 SER A N 1
ATOM 1426 C CA . SER A 1 181 ? -19.966 7.694 0.372 1.00 87.12 181 SER A CA 1
ATOM 1427 C C . SER A 1 181 ? -19.618 9.171 0.205 1.00 87.12 181 SER A C 1
ATOM 1429 O O . SER A 1 181 ? -20.500 10.025 0.244 1.00 87.12 181 SER A O 1
ATOM 1431 N N . ALA A 1 182 ? -18.338 9.475 -0.000 1.00 80.81 182 ALA A N 1
ATOM 1432 C CA . ALA A 1 182 ? -17.900 10.830 -0.318 1.00 80.81 182 ALA A CA 1
ATOM 1433 C C . ALA A 1 182 ? -18.326 11.234 -1.743 1.00 80.81 182 ALA A C 1
ATOM 1435 O O . ALA A 1 182 ? -18.310 10.409 -2.663 1.00 80.81 182 ALA A O 1
ATOM 1436 N N . ARG A 1 183 ? -18.690 12.510 -1.928 1.00 80.75 183 ARG A N 1
ATOM 1437 C CA . ARG A 1 183 ? -18.934 13.132 -3.240 1.00 80.75 183 ARG A CA 1
ATOM 1438 C C . ARG A 1 183 ? -18.076 14.403 -3.370 1.00 80.75 183 ARG A C 1
ATOM 1440 O O . ARG A 1 183 ? -18.287 15.319 -2.579 1.00 80.75 183 ARG A O 1
ATOM 1447 N N . PRO A 1 184 ? -17.132 14.481 -4.331 1.00 85.00 184 PRO A N 1
ATOM 1448 C CA . PRO A 1 184 ? -16.755 13.439 -5.297 1.00 85.00 184 PRO A CA 1
ATOM 1449 C C . PRO A 1 184 ? -16.197 12.182 -4.610 1.00 85.00 184 PRO A C 1
ATOM 1451 O O . PRO A 1 184 ? -15.857 12.228 -3.429 1.00 85.00 184 PRO A O 1
ATOM 1454 N N . ALA A 1 185 ? -16.139 11.062 -5.337 1.00 83.81 185 ALA A N 1
ATOM 1455 C CA . ALA A 1 185 ? -15.603 9.812 -4.803 1.00 83.81 185 ALA A CA 1
ATOM 1456 C C . ALA A 1 185 ? -14.180 10.030 -4.264 1.00 83.81 185 ALA A C 1
ATOM 1458 O O . ALA A 1 185 ? -13.339 10.635 -4.927 1.00 83.81 185 ALA A O 1
ATOM 1459 N N . ARG A 1 186 ? -13.940 9.554 -3.042 1.00 88.31 186 ARG A N 1
ATOM 1460 C CA . ARG A 1 186 ? -12.664 9.660 -2.331 1.00 88.31 186 ARG A CA 1
ATOM 1461 C C . ARG A 1 186 ? -12.149 8.262 -1.994 1.00 88.31 186 ARG A C 1
ATOM 1463 O O . ARG A 1 186 ? -12.972 7.398 -1.659 1.00 88.31 186 ARG A O 1
ATOM 1470 N N . PRO A 1 187 ? -10.829 8.038 -2.034 1.00 88.06 187 PRO A N 1
ATOM 1471 C CA . PRO A 1 187 ? -10.265 6.729 -1.743 1.00 88.06 187 PRO A CA 1
ATOM 1472 C C . PRO A 1 187 ? -10.320 6.357 -0.256 1.00 88.06 187 PRO A C 1
ATOM 1474 O O . PRO A 1 187 ? -10.399 5.170 0.057 1.00 88.06 187 PRO A O 1
ATOM 1477 N N . GLN A 1 188 ? -10.382 7.346 0.641 1.00 91.75 188 GLN A N 1
ATOM 1478 C CA . GLN A 1 188 ? -10.439 7.150 2.091 1.00 91.75 188 GLN A CA 1
ATOM 1479 C C . GLN A 1 188 ? -11.779 6.560 2.567 1.00 91.75 188 GLN A C 1
ATOM 1481 O O . GLN A 1 188 ? -12.843 6.776 1.967 1.00 91.75 188 GLN A O 1
ATOM 1486 N N . TYR A 1 189 ? -11.737 5.849 3.694 1.00 93.12 189 TYR A N 1
ATOM 1487 C CA . TYR A 1 189 ? -12.911 5.350 4.410 1.00 93.12 189 TYR A CA 1
ATOM 1488 C C . TYR A 1 189 ? -13.428 6.414 5.385 1.00 93.12 189 TYR A C 1
ATOM 1490 O O . TYR A 1 189 ? -12.709 6.834 6.282 1.00 93.12 189 TYR A O 1
ATOM 1498 N N . PHE A 1 190 ? -14.681 6.840 5.213 1.00 93.38 190 PHE A N 1
ATOM 1499 C CA . PHE A 1 190 ? -15.331 7.829 6.076 1.00 93.38 190 PHE A CA 1
ATOM 1500 C C . PHE A 1 190 ? -16.443 7.171 6.885 1.00 93.38 190 PHE A C 1
ATOM 1502 O O . PHE A 1 190 ? -17.146 6.294 6.378 1.00 93.38 190 PHE A O 1
ATOM 1509 N N . VAL A 1 191 ? -16.634 7.639 8.113 1.00 94.19 191 VAL A N 1
ATOM 1510 C CA . VAL A 1 191 ? -17.738 7.262 9.002 1.00 94.19 191 VAL A CA 1
ATOM 1511 C C . VAL A 1 191 ? -18.359 8.527 9.588 1.00 94.19 191 VAL A C 1
ATOM 1513 O O . VAL A 1 191 ? -17.697 9.561 9.667 1.00 94.19 191 VAL A O 1
ATOM 1516 N N . ASN A 1 192 ? -19.623 8.452 10.003 1.00 93.69 192 ASN A N 1
ATOM 1517 C CA . ASN A 1 192 ? -20.252 9.546 10.737 1.00 93.69 192 ASN A CA 1
ATOM 1518 C C . ASN A 1 192 ? -19.856 9.468 12.214 1.00 93.69 192 ASN A C 1
ATOM 1520 O O . ASN A 1 192 ? -20.191 8.496 12.893 1.00 93.69 192 ASN A O 1
ATOM 1524 N N . LEU A 1 193 ? -19.173 10.501 12.701 1.00 93.06 193 LEU A N 1
ATOM 1525 C CA . LEU A 1 193 ? -18.959 10.723 14.126 1.00 93.06 193 LEU A CA 1
ATOM 1526 C C . LEU A 1 193 ? -20.164 11.495 14.676 1.00 93.06 193 LEU A C 1
ATOM 1528 O O . LEU A 1 193 ? -20.459 12.581 14.188 1.00 93.06 193 LEU A O 1
ATOM 1532 N N . LEU A 1 194 ? -20.883 10.912 15.638 1.00 92.94 194 LEU A N 1
ATOM 1533 C CA . LEU A 1 194 ? -22.098 11.521 16.200 1.00 92.94 194 LEU A CA 1
ATOM 1534 C C . LEU A 1 194 ? -21.791 12.536 17.300 1.00 92.94 194 LEU A C 1
ATOM 1536 O O . LEU A 1 194 ? -22.461 13.556 17.402 1.00 92.94 194 LEU A O 1
ATOM 1540 N N . SER A 1 195 ? -20.811 12.217 18.139 1.00 94.50 195 SER A N 1
ATOM 1541 C CA . SER A 1 195 ? -20.355 13.064 19.232 1.00 94.50 195 SER A CA 1
ATOM 1542 C C . SER A 1 195 ? -19.027 12.545 19.770 1.00 94.50 195 SER A C 1
ATOM 1544 O O . SER A 1 195 ? -18.718 11.356 19.648 1.00 94.50 195 SER A O 1
ATOM 1546 N N . THR A 1 196 ? -18.293 13.419 20.442 1.00 95.44 196 THR A N 1
ATOM 1547 C CA . THR A 1 196 ? -17.104 13.089 21.227 1.00 95.44 196 THR A CA 1
ATOM 1548 C C . THR A 1 196 ? -17.367 13.468 22.675 1.00 95.44 196 THR A C 1
ATOM 1550 O O . THR A 1 196 ? -17.719 14.610 22.954 1.00 95.44 196 THR A O 1
ATOM 1553 N N . THR A 1 197 ? -17.176 12.539 23.605 1.00 96.50 197 THR A N 1
ATOM 1554 C CA . THR A 1 197 ? -17.286 12.820 25.041 1.00 96.50 197 THR A CA 1
ATOM 1555 C C . THR A 1 197 ? -15.894 12.845 25.657 1.00 96.50 197 THR A C 1
ATOM 1557 O O . THR A 1 197 ? -15.120 11.904 25.480 1.00 96.50 197 THR A O 1
ATOM 1560 N N . ILE A 1 198 ? -15.569 13.933 26.351 1.00 96.25 198 ILE A N 1
ATOM 1561 C CA . ILE A 1 198 ? -14.331 14.102 27.111 1.00 96.25 198 ILE A CA 1
ATOM 1562 C C . ILE A 1 198 ? -14.739 14.238 28.572 1.00 96.25 198 ILE A C 1
ATOM 1564 O O . ILE A 1 198 ? -15.395 15.213 28.937 1.00 96.25 198 ILE A O 1
ATOM 1568 N N . GLU A 1 199 ? -14.375 13.242 29.380 1.00 94.38 199 GLU A N 1
ATOM 1569 C CA . GLU A 1 199 ? -14.857 13.110 30.760 1.00 94.38 199 GLU A CA 1
ATOM 1570 C C . GLU A 1 199 ? -16.396 13.174 30.800 1.00 94.38 199 GLU A C 1
ATOM 1572 O O . GLU A 1 199 ? -17.051 12.323 30.199 1.00 94.38 199 GLU A O 1
ATOM 1577 N N . ASP A 1 200 ? -16.970 14.192 31.444 1.00 94.62 200 ASP A N 1
ATOM 1578 C CA . ASP A 1 200 ? -18.419 14.374 31.573 1.00 94.62 200 ASP A CA 1
ATOM 1579 C C . ASP A 1 200 ? -19.015 15.319 30.510 1.00 94.62 200 ASP A C 1
ATOM 1581 O O . ASP A 1 200 ? -20.228 15.547 30.477 1.00 94.62 200 ASP A O 1
ATOM 1585 N N . GLN A 1 201 ? -18.194 15.888 29.620 1.00 94.62 201 GLN A N 1
ATOM 1586 C CA . GLN A 1 201 ? -18.642 16.849 28.613 1.00 94.62 201 GLN A CA 1
ATOM 1587 C C . GLN A 1 201 ? -18.757 16.206 27.231 1.00 94.62 201 GLN A C 1
ATOM 1589 O O . GLN A 1 201 ? -17.784 15.710 26.667 1.00 94.62 201 GLN A O 1
ATOM 1594 N N . THR A 1 202 ? -19.952 16.275 26.642 1.00 95.25 202 THR A N 1
ATOM 1595 C CA . THR A 1 202 ? -20.198 15.807 25.271 1.00 95.25 202 THR A CA 1
ATOM 1596 C C . THR A 1 202 ? -20.172 16.975 24.286 1.00 95.25 202 THR A C 1
ATOM 1598 O O . THR A 1 202 ? -20.871 17.969 24.470 1.00 95.25 202 THR A O 1
ATOM 1601 N N . LEU A 1 203 ? -19.364 16.834 23.237 1.00 90.38 203 LEU A N 1
ATOM 1602 C CA . LEU A 1 203 ? -19.255 17.724 22.087 1.00 90.38 203 LEU A CA 1
ATOM 1603 C C . LEU A 1 203 ? -19.936 17.039 20.898 1.00 90.38 203 LEU A C 1
ATOM 1605 O O . LEU A 1 203 ? -19.499 15.970 20.469 1.00 90.38 203 LEU A O 1
ATOM 1609 N N . SER A 1 204 ? -21.021 17.629 20.405 1.00 82.31 204 SER A N 1
ATOM 1610 C CA . SER A 1 204 ? -21.753 17.180 19.212 1.00 82.31 204 SER A CA 1
ATOM 1611 C C . SER A 1 204 ? -21.375 18.001 17.990 1.00 82.31 204 SER A C 1
ATOM 1613 O O . SER A 1 204 ? -21.390 19.246 18.142 1.00 82.31 204 SER A O 1
#

pLDDT: mean 90.66, std 8.24, range [50.53, 97.44]

Foldseek 3Di:
DKFWWFDDPHFTWTWKFWAPVTFIFIAGEAQQDQFAEFAAPPADPQQDAAAPGDHHYQVPHPLKDQPVVPDPPQKDKDADPVRWIFIDGKIFTWMGHPDDDIQHRQIHGHTRHTDNPDTPRGRYHQYLFPHCNHPLNSCCVPFVSDKDWDCDPDSPDITMIDGHPVRCVPPVDPDDFDWDQDVVGGRHTDGDDPWDDDPNDIGD